Protein AF-A0A251X5I5-F1 (afdb_monomer)

Organism: NCBI:txid1570016

Structure (mmCIF, N/CA/C/O backbone):
data_AF-A0A251X5I5-F1
#
_entry.id   AF-A0A251X5I5-F1
#
loop_
_atom_site.group_PDB
_atom_site.id
_atom_site.type_symbol
_atom_site.label_atom_id
_atom_site.label_alt_id
_atom_site.label_comp_id
_atom_site.label_asym_id
_atom_site.label_entity_id
_atom_site.label_seq_id
_atom_site.pdbx_PDB_ins_code
_atom_site.Cartn_x
_atom_site.Cartn_y
_atom_site.Cartn_z
_atom_site.occupancy
_atom_site.B_iso_or_equiv
_atom_site.auth_seq_id
_atom_site.auth_comp_id
_atom_site.auth_asym_id
_atom_site.auth_atom_id
_atom_site.pdbx_PDB_model_num
ATOM 1 N N . MET A 1 1 ? 33.736 -6.285 5.082 1.00 43.06 1 MET A N 1
ATOM 2 C CA . MET A 1 1 ? 33.539 -6.208 6.544 1.00 43.06 1 MET A CA 1
ATOM 3 C C . MET A 1 1 ? 34.172 -4.908 7.014 1.00 43.06 1 MET A C 1
ATOM 5 O O . MET A 1 1 ? 35.370 -4.773 6.837 1.00 43.06 1 MET A O 1
ATOM 9 N N . ILE A 1 2 ? 33.347 -3.952 7.449 1.00 29.69 2 ILE A N 1
ATOM 10 C CA . ILE A 1 2 ? 33.567 -2.861 8.424 1.00 29.69 2 ILE A CA 1
ATOM 11 C C . ILE A 1 2 ? 32.387 -1.904 8.201 1.00 29.69 2 ILE A C 1
ATOM 13 O O . ILE A 1 2 ? 32.349 -1.143 7.238 1.00 29.69 2 ILE A O 1
ATOM 17 N N . PHE A 1 3 ? 31.383 -2.012 9.072 1.00 33.38 3 PHE A N 1
ATOM 18 C CA . PHE A 1 3 ? 30.392 -0.962 9.260 1.00 33.38 3 PHE A CA 1
ATOM 19 C C . PHE A 1 3 ? 31.125 0.226 9.888 1.00 33.38 3 PHE A C 1
ATOM 21 O O . PHE A 1 3 ? 31.622 0.133 11.010 1.00 33.38 3 PHE A O 1
ATOM 28 N N . SER A 1 4 ? 31.239 1.319 9.138 1.00 32.81 4 SER A N 1
ATOM 29 C CA . SER A 1 4 ? 31.704 2.600 9.659 1.00 32.81 4 SER A CA 1
ATOM 30 C C . SER A 1 4 ? 30.639 3.139 10.612 1.00 32.81 4 SER A C 1
ATOM 32 O O . SER A 1 4 ? 29.545 3.527 10.205 1.00 32.81 4 SER A O 1
ATOM 34 N N . CYS A 1 5 ? 30.949 3.065 11.900 1.00 39.41 5 CYS A N 1
ATOM 35 C CA . CYS A 1 5 ? 30.132 3.561 12.991 1.00 39.41 5 CYS A CA 1
ATOM 36 C C . CYS A 1 5 ? 30.175 5.097 12.964 1.00 39.41 5 CYS A C 1
ATOM 38 O O . CYS A 1 5 ? 31.244 5.688 13.122 1.00 39.41 5 CYS A O 1
ATOM 40 N N . PHE A 1 6 ? 29.029 5.746 12.744 1.00 39.50 6 PHE A N 1
ATOM 41 C CA . PHE A 1 6 ? 28.887 7.199 12.857 1.00 39.50 6 PHE A CA 1
ATOM 42 C C . PHE A 1 6 ? 29.199 7.625 14.302 1.00 39.50 6 PHE A C 1
ATOM 44 O O . PHE A 1 6 ? 28.370 7.486 15.199 1.00 39.50 6 PHE A O 1
ATOM 51 N N . GLN A 1 7 ? 30.401 8.148 14.544 1.00 35.81 7 GLN A N 1
ATOM 52 C CA . GLN A 1 7 ? 30.707 8.874 15.773 1.00 35.81 7 GLN A CA 1
ATOM 53 C C . GLN A 1 7 ? 30.301 10.335 15.591 1.00 35.81 7 GLN A C 1
ATOM 55 O O . GLN A 1 7 ? 31.023 11.134 14.999 1.00 35.81 7 GLN A O 1
ATOM 60 N N . VAL A 1 8 ? 29.129 10.690 16.114 1.00 37.72 8 VAL A N 1
ATOM 61 C CA . VAL A 1 8 ? 28.776 12.091 16.344 1.00 37.72 8 VAL A CA 1
ATOM 62 C C . VAL A 1 8 ? 29.509 12.542 17.606 1.00 37.72 8 VAL A C 1
ATOM 64 O O . VAL A 1 8 ? 29.177 12.131 18.718 1.00 37.72 8 VAL A O 1
ATOM 67 N N . THR A 1 9 ? 30.540 13.369 17.441 1.00 38.81 9 THR A N 1
ATOM 68 C CA . THR A 1 9 ? 31.296 13.946 18.560 1.00 38.81 9 THR A CA 1
ATOM 69 C C . THR A 1 9 ? 30.502 15.093 19.186 1.00 38.81 9 THR A C 1
ATOM 71 O O . THR A 1 9 ? 30.691 16.257 18.837 1.00 38.81 9 THR A O 1
ATOM 74 N N . LEU A 1 10 ? 29.612 14.778 20.129 1.00 42.41 10 LEU A N 1
ATOM 75 C CA . LEU A 1 10 ? 29.036 15.769 21.041 1.00 42.41 10 LEU A CA 1
ATOM 76 C C . LEU A 1 10 ? 30.006 15.991 22.209 1.00 42.41 10 LEU A C 1
ATOM 78 O O . LEU A 1 10 ? 30.357 15.064 22.940 1.00 42.41 10 LEU A O 1
ATOM 82 N N . ARG A 1 11 ? 30.487 17.230 22.357 1.00 46.25 11 ARG A N 1
ATOM 83 C CA . ARG A 1 11 ? 31.292 17.658 23.507 1.00 46.25 11 ARG A CA 1
ATOM 84 C C . ARG A 1 11 ? 30.412 17.693 24.772 1.00 46.25 11 ARG A C 1
ATOM 86 O O . ARG A 1 11 ? 29.306 18.210 24.725 1.00 46.25 11 ARG A O 1
ATOM 93 N N . SER A 1 12 ? 30.986 17.179 25.864 1.00 46.47 12 SER A N 1
ATOM 94 C CA . SER A 1 12 ? 30.544 17.133 27.276 1.00 46.47 12 SER A CA 1
ATOM 95 C C . SER A 1 12 ? 29.342 16.248 27.672 1.00 46.47 12 SER A C 1
ATOM 97 O O . SER A 1 12 ? 28.198 16.531 27.347 1.00 46.47 12 SER A O 1
ATOM 99 N N . GLU A 1 13 ? 29.662 15.224 28.478 1.00 50.47 13 GLU A N 1
ATOM 100 C CA . GLU A 1 13 ? 28.883 14.652 29.597 1.00 50.47 13 GLU A CA 1
ATOM 101 C C . GLU A 1 13 ? 27.452 14.136 29.362 1.00 50.47 13 GLU A C 1
ATOM 103 O O . GLU A 1 13 ? 26.470 14.681 29.852 1.00 50.47 13 GLU A O 1
ATOM 108 N N . LYS A 1 14 ? 27.367 12.977 28.702 1.00 49.38 14 LYS A N 1
ATOM 109 C CA . LYS A 1 14 ? 26.652 11.748 29.117 1.00 49.38 14 LYS A CA 1
ATOM 110 C C . LYS A 1 14 ? 26.636 10.844 27.889 1.00 49.38 14 LYS A C 1
ATOM 112 O O . LYS A 1 14 ? 26.055 11.200 26.870 1.00 49.38 14 LYS A O 1
ATOM 117 N N . LYS A 1 15 ? 27.281 9.674 27.957 1.00 52.25 15 LYS A N 1
ATOM 118 C CA . LYS A 1 15 ? 27.052 8.622 26.957 1.00 52.25 15 LYS A CA 1
ATOM 119 C C . LYS A 1 15 ? 25.629 8.118 27.173 1.00 52.25 15 LYS A C 1
ATOM 121 O O . LYS A 1 15 ? 25.412 7.198 27.952 1.00 52.25 15 LYS A O 1
ATOM 126 N N . VAL A 1 16 ? 24.660 8.789 26.561 1.00 57.56 16 VAL A N 1
ATOM 127 C CA . VAL A 1 16 ? 23.313 8.253 26.442 1.00 57.56 16 VAL A CA 1
ATOM 128 C C . VAL A 1 16 ? 23.438 7.084 25.485 1.00 57.56 16 VAL A C 1
ATOM 130 O O . VAL A 1 16 ? 23.810 7.258 24.325 1.00 57.56 16 VAL A O 1
ATOM 133 N N . ASP A 1 17 ? 23.230 5.882 26.006 1.00 77.56 17 ASP A N 1
ATOM 134 C CA . ASP A 1 17 ? 23.137 4.700 25.172 1.00 77.56 17 ASP A CA 1
ATOM 135 C C . ASP A 1 17 ? 21.917 4.889 24.265 1.00 77.56 17 ASP A C 1
ATOM 137 O O . ASP A 1 17 ? 20.773 4.854 24.722 1.00 77.56 17 ASP A O 1
ATOM 141 N N . LEU A 1 18 ? 22.177 5.170 22.987 1.00 71.44 18 LEU A N 1
ATOM 142 C CA . LEU A 1 18 ? 21.151 5.432 21.984 1.00 71.44 18 LEU A CA 1
ATOM 143 C C . LEU A 1 18 ? 20.139 4.283 21.924 1.00 71.44 18 LEU A C 1
ATOM 145 O O . LEU A 1 18 ? 18.959 4.526 21.698 1.00 71.44 18 LEU A O 1
ATOM 149 N N . PHE A 1 19 ? 20.572 3.049 22.198 1.00 70.25 19 PHE A N 1
ATOM 150 C CA . PHE A 1 19 ? 19.690 1.892 22.252 1.00 70.25 19 PHE A CA 1
ATOM 151 C C . PHE A 1 19 ? 18.733 1.954 23.449 1.00 70.25 19 PHE A C 1
ATOM 153 O O . PHE A 1 19 ? 17.538 1.710 23.287 1.00 70.25 19 PHE A O 1
ATOM 160 N N . LEU A 1 20 ? 19.226 2.325 24.638 1.00 69.81 20 LEU A N 1
ATOM 161 C CA . LEU A 1 20 ? 18.379 2.499 25.825 1.00 69.81 20 LEU A CA 1
ATOM 162 C C . LEU A 1 20 ? 17.413 3.673 25.657 1.00 69.81 20 LEU A C 1
ATOM 164 O O . LEU A 1 20 ? 16.236 3.526 25.972 1.00 69.81 20 LEU A O 1
ATOM 168 N N . LEU A 1 21 ? 17.870 4.786 25.078 1.00 71.00 21 LEU A N 1
ATOM 169 C CA . LEU A 1 21 ? 17.019 5.941 24.795 1.00 71.00 21 LEU A CA 1
ATOM 170 C C . LEU A 1 21 ? 15.933 5.610 23.761 1.00 71.00 21 LEU A C 1
ATOM 172 O O . LEU A 1 21 ? 14.766 5.924 23.976 1.00 71.00 21 LEU A O 1
ATOM 176 N N . MET A 1 22 ? 16.287 4.945 22.656 1.00 70.25 22 MET A N 1
ATOM 177 C CA . MET A 1 22 ? 15.305 4.512 21.654 1.00 70.25 22 MET A CA 1
ATOM 178 C C . MET A 1 22 ? 14.294 3.538 22.260 1.00 70.25 22 MET A C 1
ATOM 180 O O . MET A 1 22 ? 13.099 3.671 22.000 1.00 70.25 22 MET A O 1
ATOM 184 N N . ARG A 1 23 ? 14.750 2.614 23.118 1.00 65.44 23 ARG A N 1
ATOM 185 C CA . ARG A 1 23 ? 13.879 1.691 23.851 1.00 65.44 23 ARG A CA 1
ATOM 186 C C . ARG A 1 23 ? 12.919 2.439 24.780 1.00 65.44 23 ARG A C 1
ATOM 188 O O . ARG A 1 23 ? 11.718 2.189 24.710 1.00 65.44 23 ARG A O 1
ATOM 195 N N . GLU A 1 24 ? 13.407 3.371 25.595 1.00 64.31 24 GLU A N 1
ATOM 196 C CA . GLU A 1 24 ? 12.580 4.190 26.497 1.00 64.31 24 GLU A CA 1
ATOM 197 C C . GLU A 1 24 ? 11.549 5.037 25.736 1.00 64.31 24 GLU A C 1
ATOM 199 O O . GLU A 1 24 ? 10.377 5.067 26.118 1.00 64.31 24 GLU A O 1
ATOM 204 N N . ILE A 1 25 ? 11.936 5.648 24.612 1.00 67.75 25 ILE A N 1
ATOM 205 C CA . ILE A 1 25 ? 11.014 6.394 23.739 1.00 67.75 25 ILE A CA 1
ATOM 206 C C . ILE A 1 25 ? 9.920 5.466 23.189 1.00 67.75 25 ILE A C 1
ATOM 208 O O . ILE A 1 25 ? 8.736 5.789 23.275 1.00 67.75 25 ILE A O 1
ATOM 212 N N . THR A 1 26 ? 10.275 4.277 22.687 1.00 62.75 26 THR A N 1
ATOM 213 C CA . THR A 1 26 ? 9.270 3.321 22.181 1.00 62.75 26 THR A CA 1
ATOM 214 C C . THR A 1 26 ? 8.345 2.755 23.259 1.00 62.75 26 THR A C 1
ATOM 216 O O . THR A 1 26 ? 7.225 2.362 22.937 1.00 62.75 26 THR A O 1
ATOM 219 N N . MET A 1 27 ? 8.782 2.705 24.522 1.00 64.06 27 MET A N 1
ATOM 220 C CA . MET A 1 27 ? 7.965 2.216 25.639 1.00 64.06 27 MET A CA 1
ATOM 221 C C . MET A 1 27 ? 7.039 3.286 26.227 1.00 64.06 27 MET A C 1
ATOM 223 O O . MET A 1 27 ? 6.010 2.941 26.800 1.00 64.06 27 MET A O 1
ATOM 227 N N . THR A 1 28 ? 7.386 4.566 26.095 1.00 67.50 28 THR A N 1
ATOM 228 C CA . THR A 1 28 ? 6.616 5.680 26.673 1.00 67.50 28 THR A CA 1
ATOM 229 C C . THR A 1 28 ? 5.518 6.199 25.751 1.00 67.50 28 THR A C 1
ATOM 231 O O . THR A 1 28 ? 4.554 6.783 26.240 1.00 67.50 28 THR A O 1
ATOM 234 N N . ASN A 1 29 ? 5.616 5.955 24.440 1.00 72.38 29 ASN A N 1
ATOM 235 C CA . ASN A 1 29 ? 4.568 6.308 23.485 1.00 72.38 29 ASN A CA 1
ATOM 236 C C . ASN A 1 29 ? 4.462 5.245 22.372 1.00 72.38 29 ASN A C 1
ATOM 238 O O . ASN A 1 29 ? 5.022 5.420 21.283 1.00 72.38 29 ASN A O 1
ATOM 242 N N . PRO A 1 30 ? 3.830 4.088 22.650 1.00 83.31 30 PRO A N 1
ATOM 243 C CA . PRO A 1 30 ? 3.743 3.012 21.676 1.00 83.31 30 PRO A CA 1
ATOM 244 C C . PRO A 1 30 ? 2.932 3.469 20.461 1.00 83.31 30 PRO A C 1
ATOM 246 O O . PRO A 1 30 ? 1.804 3.932 20.585 1.00 83.31 30 PRO A O 1
ATOM 249 N N . LEU A 1 31 ? 3.497 3.310 19.264 1.00 89.81 31 LEU A N 1
ATOM 250 C CA . LEU A 1 31 ? 2.766 3.586 18.029 1.00 89.81 31 LEU A CA 1
ATOM 251 C C . LEU A 1 31 ? 1.732 2.480 17.758 1.00 89.81 31 LEU A C 1
ATOM 253 O O . LEU A 1 31 ? 2.092 1.295 17.862 1.00 89.81 31 LEU A O 1
ATOM 257 N N . PRO A 1 32 ? 0.504 2.833 17.337 1.00 94.38 32 PRO A N 1
ATOM 258 C CA . PRO A 1 32 ? -0.452 1.868 16.812 1.00 94.38 32 PRO A CA 1
ATOM 259 C C . PRO A 1 32 ? 0.155 1.021 15.691 1.00 94.38 32 PRO A C 1
ATOM 261 O O . PRO A 1 32 ? 1.024 1.465 14.929 1.00 94.38 32 PRO A O 1
ATOM 264 N N . MET A 1 33 ? -0.301 -0.222 15.576 1.00 95.38 33 MET A N 1
ATOM 265 C CA . MET A 1 33 ? 0.274 -1.213 14.670 1.00 95.38 33 MET A CA 1
ATOM 266 C C . MET A 1 33 ? 0.205 -0.779 13.204 1.00 95.38 33 MET A C 1
ATOM 268 O O . MET A 1 33 ? 1.183 -0.973 12.482 1.00 95.38 33 MET A O 1
ATOM 272 N N . TYR A 1 34 ? -0.884 -0.134 12.769 1.00 96.19 34 TYR A N 1
ATOM 273 C CA . TYR A 1 34 ? -0.992 0.362 11.392 1.00 96.19 34 TYR A CA 1
ATOM 274 C C . TYR A 1 34 ? 0.107 1.387 11.067 1.00 96.19 34 TYR A C 1
ATOM 276 O O . TYR A 1 34 ? 0.662 1.344 9.976 1.00 96.19 34 TYR A O 1
ATOM 284 N N . ARG A 1 35 ? 0.518 2.242 12.020 1.00 95.12 35 ARG A N 1
ATOM 285 C CA . ARG A 1 35 ? 1.619 3.199 11.807 1.00 95.12 35 ARG A CA 1
ATOM 286 C C . ARG A 1 35 ? 2.963 2.512 11.670 1.00 95.12 35 ARG A C 1
ATOM 288 O O . ARG A 1 35 ? 3.761 2.891 10.819 1.00 95.12 35 ARG A O 1
ATOM 295 N N . LYS A 1 36 ? 3.214 1.492 12.494 1.00 95.00 36 LYS A N 1
ATOM 296 C CA . LYS A 1 36 ? 4.431 0.673 12.383 1.00 95.00 36 LYS A CA 1
ATOM 297 C C . LYS A 1 36 ? 4.502 0.015 11.003 1.00 95.00 36 LYS A C 1
ATOM 299 O O . LYS A 1 36 ? 5.542 0.074 10.355 1.00 95.00 36 LYS A O 1
ATOM 304 N N . ILE A 1 37 ? 3.385 -0.555 10.546 1.00 96.81 37 ILE A N 1
ATOM 305 C CA . ILE A 1 37 ? 3.261 -1.175 9.221 1.00 96.81 37 ILE A CA 1
ATOM 306 C C . ILE A 1 37 ? 3.464 -0.138 8.112 1.00 96.81 37 ILE A C 1
ATOM 308 O O . ILE A 1 37 ? 4.227 -0.394 7.186 1.00 96.81 37 ILE A O 1
ATOM 312 N N . PHE A 1 38 ? 2.845 1.039 8.221 1.00 97.19 38 PHE A N 1
ATOM 313 C CA . PHE A 1 38 ? 2.995 2.115 7.244 1.00 97.19 38 PHE A CA 1
ATOM 314 C C . PHE A 1 38 ? 4.448 2.589 7.130 1.00 97.19 38 PHE A C 1
ATOM 316 O O . PHE A 1 38 ? 4.985 2.659 6.028 1.00 97.19 38 PHE A O 1
ATOM 323 N N . ASN A 1 39 ? 5.123 2.829 8.257 1.00 95.50 39 ASN A N 1
ATOM 324 C CA . ASN A 1 39 ? 6.536 3.212 8.264 1.00 95.50 39 ASN A CA 1
ATOM 325 C C . ASN A 1 39 ? 7.412 2.133 7.614 1.00 95.50 39 ASN A C 1
ATOM 327 O O . ASN A 1 39 ? 8.273 2.445 6.794 1.00 95.50 39 ASN A O 1
ATOM 331 N N . GLN A 1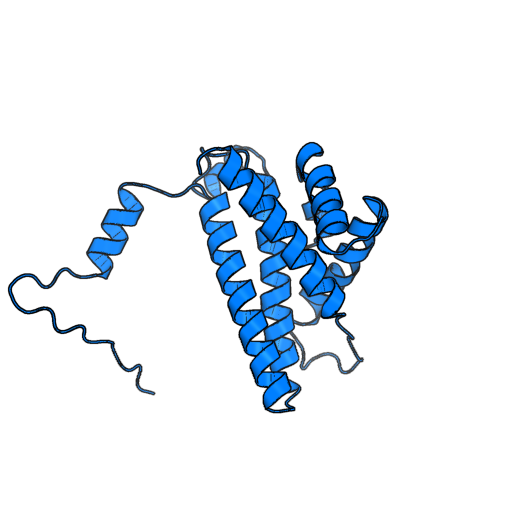 40 ? 7.153 0.858 7.922 1.00 97.06 40 GLN A N 1
ATOM 332 C CA . GLN A 1 40 ? 7.856 -0.256 7.290 1.00 97.06 40 GLN A CA 1
ATOM 333 C C . GLN A 1 40 ? 7.611 -0.300 5.775 1.00 97.06 40 GLN A C 1
ATOM 335 O O . GLN A 1 40 ? 8.550 -0.522 5.011 1.00 97.06 40 GLN A O 1
ATOM 340 N N . ALA A 1 41 ? 6.375 -0.059 5.332 1.00 97.56 41 ALA A N 1
ATOM 341 C CA . ALA A 1 41 ? 6.036 0.013 3.915 1.00 97.56 41 ALA A CA 1
ATOM 342 C C . ALA A 1 41 ? 6.801 1.140 3.205 1.00 97.56 41 ALA A C 1
ATOM 344 O O . ALA A 1 41 ? 7.305 0.921 2.104 1.00 97.56 41 ALA A O 1
ATOM 345 N N . LYS A 1 42 ? 6.959 2.312 3.842 1.00 96.50 42 LYS A N 1
ATOM 346 C CA . LYS A 1 42 ? 7.756 3.421 3.290 1.00 96.50 42 LYS A CA 1
ATOM 347 C C . LYS A 1 42 ? 9.218 3.024 3.090 1.00 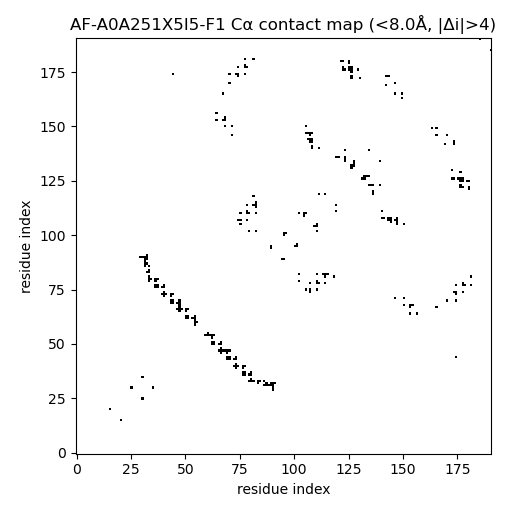96.50 42 LYS A C 1
ATOM 349 O O . LYS A 1 42 ? 9.742 3.248 2.005 1.00 96.50 42 LYS A O 1
ATOM 354 N N . TYR A 1 43 ? 9.836 2.333 4.050 1.00 97.19 43 TYR A N 1
ATOM 355 C CA . TYR A 1 43 ? 11.209 1.834 3.880 1.00 97.19 43 TYR A CA 1
ATOM 356 C C . TYR A 1 43 ? 11.345 0.838 2.723 1.00 97.19 43 TYR A C 1
ATOM 358 O O . TYR A 1 43 ? 12.328 0.877 1.987 1.00 97.19 43 TYR A O 1
ATOM 366 N N . TYR A 1 44 ? 10.357 -0.040 2.526 1.00 96.88 44 TYR A N 1
ATOM 367 C CA . TYR A 1 44 ? 10.344 -0.933 1.366 1.00 96.88 44 TYR A CA 1
ATOM 368 C C . TYR A 1 44 ? 10.161 -0.179 0.043 1.00 96.88 44 TYR A C 1
ATOM 370 O O . TYR A 1 44 ? 10.808 -0.537 -0.939 1.00 96.88 44 TYR A O 1
ATOM 378 N N . SER A 1 45 ? 9.338 0.872 0.020 1.00 95.62 45 SER A N 1
ATOM 379 C CA . SER A 1 45 ? 9.173 1.742 -1.153 1.00 95.62 45 SER A CA 1
ATOM 380 C C . SER A 1 45 ? 10.488 2.433 -1.529 1.00 95.62 45 SER A C 1
ATOM 382 O O . SER A 1 45 ? 10.939 2.338 -2.669 1.00 95.62 45 SER A O 1
ATOM 384 N N . GLU A 1 46 ? 11.162 3.039 -0.548 1.00 96.06 46 GLU A N 1
ATOM 385 C CA . GLU A 1 46 ? 12.461 3.702 -0.730 1.00 96.06 46 GLU A CA 1
ATOM 386 C C . GLU A 1 46 ? 13.541 2.719 -1.208 1.00 96.06 46 GLU A C 1
ATOM 388 O O . GLU A 1 46 ? 14.317 3.022 -2.117 1.00 96.06 46 GLU A O 1
ATOM 393 N N . ALA A 1 47 ? 13.573 1.511 -0.635 1.00 96.38 47 ALA A N 1
ATOM 394 C CA . ALA A 1 47 ? 14.493 0.461 -1.061 1.00 96.38 47 ALA A CA 1
ATOM 395 C C . ALA A 1 47 ? 14.223 0.011 -2.505 1.00 96.38 47 ALA A C 1
ATOM 397 O O . ALA A 1 47 ? 15.170 -0.150 -3.278 1.00 96.38 47 ALA A O 1
ATOM 398 N N . ALA A 1 48 ? 12.953 -0.157 -2.889 1.00 93.25 48 ALA A N 1
ATOM 399 C CA . ALA A 1 48 ? 12.580 -0.483 -4.261 1.00 93.25 48 ALA A CA 1
ATOM 400 C C . ALA A 1 48 ? 13.050 0.622 -5.221 1.00 93.25 48 ALA A C 1
ATOM 402 O O . ALA A 1 48 ? 13.756 0.344 -6.189 1.00 93.25 48 ALA A O 1
ATOM 403 N N . GLU A 1 49 ? 12.746 1.885 -4.921 1.00 94.19 49 GLU A N 1
ATOM 404 C CA . GLU A 1 49 ? 13.163 3.022 -5.745 1.00 94.19 49 GLU A CA 1
ATOM 405 C C . GLU A 1 49 ? 14.689 3.072 -5.932 1.00 94.19 49 GLU A C 1
ATOM 407 O O . GLU A 1 49 ? 15.173 3.269 -7.051 1.00 94.19 49 GLU A O 1
ATOM 412 N N . LEU A 1 50 ? 15.456 2.841 -4.862 1.00 96.12 50 LEU A N 1
ATOM 413 C CA . LEU A 1 50 ? 16.916 2.786 -4.925 1.00 96.12 50 LEU A CA 1
ATOM 414 C C . LEU A 1 50 ? 17.409 1.651 -5.832 1.00 96.12 50 LEU A C 1
ATOM 416 O O . LEU A 1 50 ? 18.275 1.878 -6.676 1.00 96.12 50 LEU A O 1
ATOM 420 N N . LEU A 1 51 ? 16.865 0.441 -5.680 1.00 93.62 51 LEU A N 1
ATOM 421 C CA . LEU A 1 51 ? 17.247 -0.721 -6.490 1.00 93.62 51 LEU A CA 1
ATOM 422 C C . LEU A 1 51 ? 16.937 -0.499 -7.972 1.00 93.62 51 LEU A C 1
ATOM 424 O O . LEU A 1 51 ? 17.773 -0.804 -8.823 1.00 93.62 51 LEU A O 1
ATOM 428 N N . TYR A 1 52 ? 15.780 0.090 -8.278 1.00 90.75 52 TYR A N 1
ATOM 429 C CA . TYR A 1 52 ? 15.395 0.422 -9.647 1.00 90.75 52 TYR A CA 1
ATOM 430 C C . TYR A 1 52 ? 16.330 1.463 -10.273 1.00 90.75 52 TYR A C 1
ATOM 432 O O . TYR A 1 52 ? 16.822 1.263 -11.387 1.00 90.75 52 TYR A O 1
ATOM 440 N N . LYS A 1 53 ? 16.624 2.554 -9.550 1.00 93.12 53 LYS A N 1
ATOM 441 C CA . LYS A 1 53 ? 17.543 3.606 -10.015 1.00 93.12 53 LYS A CA 1
ATOM 442 C C . LYS A 1 53 ? 18.947 3.060 -10.251 1.00 93.12 53 LYS A C 1
ATOM 444 O O . LYS A 1 53 ? 19.524 3.320 -11.302 1.00 93.12 53 LYS A O 1
ATOM 449 N N . THR A 1 54 ? 19.482 2.284 -9.309 1.00 93.50 54 THR A N 1
ATOM 450 C CA . THR A 1 54 ? 20.815 1.677 -9.435 1.00 93.50 54 THR A CA 1
ATOM 451 C C . THR A 1 54 ? 20.869 0.707 -10.612 1.00 93.50 54 THR A C 1
ATOM 453 O O . THR A 1 54 ? 21.737 0.850 -11.468 1.00 93.50 54 THR A O 1
ATOM 456 N N . GLY A 1 55 ? 19.904 -0.214 -10.726 1.00 89.25 55 GLY A N 1
ATOM 457 C CA . GLY A 1 55 ? 19.843 -1.159 -11.843 1.00 89.25 55 GLY A CA 1
ATOM 458 C C . GLY A 1 55 ? 19.725 -0.477 -13.206 1.00 89.25 55 GLY A C 1
ATOM 459 O O . GLY A 1 55 ? 20.402 -0.883 -14.148 1.00 89.25 55 GLY A O 1
ATOM 460 N N . SER A 1 56 ? 18.934 0.596 -13.297 1.00 87.81 56 SER A N 1
ATOM 461 C CA . SER A 1 56 ? 18.789 1.392 -14.524 1.00 87.81 56 SER A CA 1
ATOM 462 C C . SER A 1 56 ? 20.078 2.131 -14.889 1.00 87.81 56 SER A C 1
ATOM 464 O O . SER A 1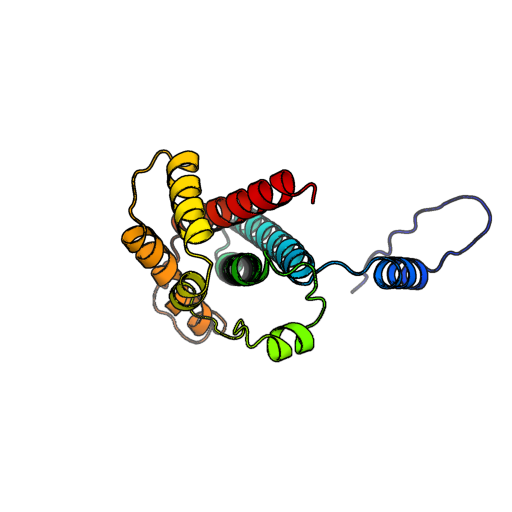 56 ? 20.501 2.090 -16.042 1.00 87.81 56 SER A O 1
ATOM 466 N N . ASN A 1 57 ? 20.733 2.766 -13.912 1.00 93.12 57 ASN A N 1
ATOM 467 C CA . ASN A 1 57 ? 21.985 3.499 -14.124 1.00 93.12 57 ASN A CA 1
ATOM 468 C C . ASN A 1 57 ? 23.146 2.574 -14.514 1.00 93.12 57 ASN A C 1
ATOM 470 O O . ASN A 1 57 ? 23.999 2.957 -15.311 1.00 93.12 57 ASN A O 1
ATOM 474 N N . GLU A 1 58 ? 23.182 1.364 -13.954 1.00 94.00 58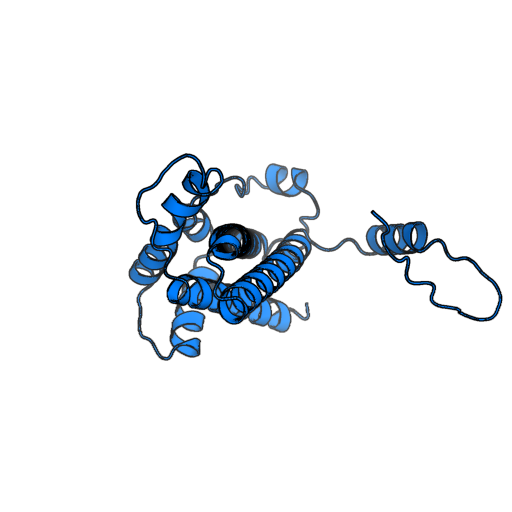 GLU A N 1
ATOM 475 C CA . GLU A 1 58 ? 24.215 0.363 -14.236 1.00 94.00 58 GLU A CA 1
ATOM 476 C C . GLU A 1 58 ? 23.892 -0.511 -15.458 1.00 94.00 58 GLU A C 1
ATOM 478 O O . GLU A 1 58 ? 24.743 -1.287 -15.889 1.00 94.00 58 GLU A O 1
ATOM 483 N N . GLY A 1 59 ? 22.675 -0.428 -16.011 1.00 87.38 59 GLY A N 1
ATOM 484 C CA . GLY A 1 59 ? 22.206 -1.348 -17.053 1.00 87.38 59 GLY A CA 1
ATOM 485 C C . GLY A 1 59 ? 22.199 -2.812 -16.593 1.00 87.38 59 GLY A C 1
ATOM 486 O O . GLY A 1 59 ? 22.423 -3.718 -17.394 1.00 87.38 59 GLY A O 1
ATOM 487 N N . ASN A 1 60 ? 21.992 -3.053 -15.295 1.00 84.75 60 ASN A N 1
ATOM 488 C CA . ASN A 1 60 ? 22.144 -4.360 -14.668 1.00 84.75 60 ASN A CA 1
ATOM 489 C C . ASN A 1 60 ? 20.785 -4.919 -14.226 1.00 84.75 60 ASN A C 1
ATOM 491 O O . ASN A 1 60 ? 20.203 -4.503 -13.223 1.00 84.75 60 ASN A O 1
ATOM 495 N N . ALA A 1 61 ? 20.305 -5.932 -14.946 1.00 82.25 61 ALA A N 1
ATOM 496 C CA . ALA A 1 61 ? 19.041 -6.601 -14.643 1.00 82.25 61 ALA A CA 1
ATOM 497 C C . ALA A 1 61 ? 19.045 -7.355 -13.296 1.00 82.25 61 ALA A C 1
ATOM 499 O O . ALA A 1 61 ? 17.981 -7.687 -12.778 1.00 82.25 61 ALA A O 1
ATOM 500 N N . SER A 1 62 ? 20.210 -7.578 -12.674 1.00 84.62 62 SER A N 1
ATOM 501 C CA . SER A 1 62 ? 20.328 -8.294 -11.392 1.00 84.62 62 SER A CA 1
ATOM 502 C C . SER A 1 62 ? 19.662 -7.570 -10.212 1.00 84.62 62 SER A C 1
ATOM 504 O O . SER A 1 62 ? 19.469 -8.181 -9.164 1.00 84.62 62 SER A O 1
ATOM 506 N N . TYR A 1 63 ? 19.298 -6.289 -10.361 1.00 86.25 63 TYR A N 1
ATOM 507 C CA . TYR A 1 63 ? 18.582 -5.513 -9.337 1.00 86.25 63 TYR A CA 1
ATOM 508 C C . TYR A 1 63 ? 17.055 -5.642 -9.419 1.00 86.25 63 TYR A C 1
ATOM 510 O O . TYR A 1 63 ? 16.375 -5.424 -8.415 1.00 86.25 63 TYR A O 1
ATOM 518 N N . ILE A 1 64 ? 16.514 -6.039 -10.578 1.00 82.25 64 ILE A N 1
ATOM 519 C CA . ILE A 1 64 ? 15.073 -6.259 -10.800 1.00 82.25 64 ILE A CA 1
ATOM 520 C C . ILE A 1 64 ? 14.440 -7.172 -9.732 1.00 82.25 64 ILE A C 1
ATOM 522 O O . ILE A 1 64 ? 13.375 -6.830 -9.221 1.00 82.25 64 ILE A O 1
ATOM 526 N N . PRO A 1 65 ? 15.063 -8.287 -9.311 1.00 83.50 65 PRO A N 1
ATOM 527 C CA . PRO A 1 65 ? 14.448 -9.200 -8.347 1.00 83.50 65 PRO A CA 1
ATOM 528 C C . PRO A 1 65 ? 14.318 -8.551 -6.969 1.00 83.50 65 PRO A C 1
ATOM 530 O O . PRO A 1 65 ? 13.301 -8.703 -6.296 1.00 83.50 65 PRO A O 1
ATOM 533 N N . GLY A 1 66 ? 15.337 -7.783 -6.567 1.00 85.94 66 GLY A N 1
ATOM 534 C CA . GLY A 1 66 ? 15.309 -7.003 -5.336 1.00 85.94 66 GLY A CA 1
ATOM 535 C C . GLY A 1 66 ? 14.255 -5.898 -5.389 1.00 85.94 66 GLY A C 1
ATOM 536 O O . GLY A 1 66 ? 13.513 -5.732 -4.424 1.00 85.94 66 GLY A O 1
ATOM 537 N N . TYR A 1 67 ? 14.151 -5.186 -6.519 1.00 88.31 67 TYR A N 1
ATOM 538 C CA . TYR A 1 67 ? 13.094 -4.196 -6.742 1.00 88.31 67 TYR A CA 1
ATOM 539 C C . TYR A 1 67 ? 11.713 -4.820 -6.527 1.00 88.31 67 TYR A C 1
ATOM 541 O O . TYR A 1 67 ? 10.958 -4.335 -5.690 1.00 88.31 67 TYR A O 1
ATOM 549 N N . ILE A 1 68 ? 11.432 -5.932 -7.214 1.00 83.75 68 ILE A N 1
ATOM 550 C CA . ILE A 1 68 ? 10.138 -6.624 -7.165 1.00 83.75 68 ILE A CA 1
ATOM 551 C C . ILE A 1 68 ? 9.828 -7.120 -5.759 1.00 83.75 68 ILE A C 1
ATOM 553 O O . ILE A 1 68 ? 8.691 -7.006 -5.306 1.00 83.75 68 ILE A O 1
ATOM 557 N N . LEU A 1 69 ? 10.823 -7.664 -5.054 1.00 86.38 69 LEU A N 1
ATOM 558 C CA . LEU A 1 69 ? 10.666 -8.088 -3.667 1.00 86.38 69 LEU A CA 1
ATOM 559 C C . LEU A 1 69 ? 10.222 -6.909 -2.794 1.00 86.38 69 LEU A C 1
ATOM 561 O O . LEU A 1 69 ? 9.209 -6.996 -2.099 1.00 86.38 69 LEU A O 1
ATOM 565 N N . CYS A 1 70 ? 10.965 -5.805 -2.844 1.00 91.62 70 CYS A N 1
ATOM 566 C CA . CYS A 1 70 ? 10.695 -4.626 -2.034 1.00 91.62 70 CYS A CA 1
ATOM 567 C C . CYS A 1 70 ? 9.349 -3.978 -2.387 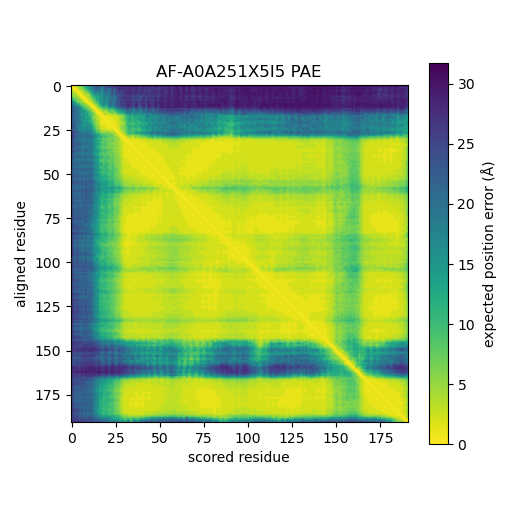1.00 91.62 70 CYS A C 1
ATOM 569 O O . CYS A 1 70 ? 8.562 -3.697 -1.484 1.00 91.62 70 CYS A O 1
ATOM 571 N N . SER A 1 71 ? 9.044 -3.791 -3.671 1.00 90.44 71 SER A N 1
ATOM 572 C CA . SER A 1 71 ? 7.778 -3.196 -4.115 1.00 90.44 71 SER A CA 1
ATOM 573 C C . SER A 1 71 ? 6.576 -4.068 -3.746 1.00 90.44 71 SER A C 1
ATOM 575 O O . SER A 1 71 ? 5.563 -3.561 -3.268 1.00 90.44 71 SER A O 1
ATOM 577 N N . SER A 1 72 ? 6.704 -5.390 -3.871 1.00 89.31 72 SER A N 1
ATOM 578 C CA . SER A 1 72 ? 5.637 -6.328 -3.518 1.00 89.31 72 SER A CA 1
ATOM 579 C C . SER A 1 72 ? 5.335 -6.304 -2.016 1.00 89.31 72 SER A C 1
ATOM 581 O O . SER A 1 72 ? 4.183 -6.151 -1.610 1.00 89.31 72 SER A O 1
ATOM 583 N N . PHE A 1 73 ? 6.372 -6.353 -1.172 1.00 91.50 73 PHE A N 1
ATOM 584 C CA . PHE A 1 73 ? 6.194 -6.197 0.275 1.00 91.50 73 PHE A CA 1
ATOM 585 C C . PHE A 1 73 ? 5.621 -4.829 0.650 1.00 91.50 73 PHE A C 1
ATOM 587 O O . PHE A 1 73 ? 4.803 -4.747 1.564 1.00 91.50 73 PHE A O 1
ATOM 594 N N . CYS A 1 74 ? 6.012 -3.763 -0.053 1.00 95.44 74 CYS A N 1
ATOM 595 C CA . CYS A 1 74 ? 5.432 -2.441 0.149 1.00 95.44 74 CYS A CA 1
ATOM 596 C C . CYS A 1 74 ? 3.911 -2.470 -0.062 1.00 95.44 74 CYS A C 1
ATOM 598 O O . CYS A 1 74 ? 3.171 -2.114 0.854 1.00 95.44 74 CYS A O 1
ATOM 600 N N . ILE A 1 75 ? 3.440 -2.969 -1.212 1.00 95.44 75 ILE A N 1
ATOM 601 C CA . ILE A 1 75 ? 2.006 -3.065 -1.531 1.00 95.44 75 ILE A CA 1
ATOM 602 C C . ILE A 1 75 ? 1.264 -3.903 -0.481 1.00 95.44 75 ILE A C 1
ATOM 604 O O . ILE A 1 75 ? 0.242 -3.454 0.043 1.00 95.44 75 ILE A O 1
ATOM 608 N N . GLU A 1 76 ? 1.796 -5.077 -0.117 1.00 95.12 76 GLU A N 1
ATOM 609 C CA . GLU A 1 76 ? 1.202 -5.938 0.917 1.00 95.12 76 GLU A CA 1
ATOM 610 C C . GLU A 1 76 ? 1.018 -5.178 2.242 1.00 95.12 76 GLU A C 1
ATOM 612 O O . GLU A 1 76 ? -0.060 -5.199 2.845 1.00 95.12 76 GLU A O 1
ATOM 617 N N . LEU A 1 77 ? 2.065 -4.486 2.698 1.00 97.31 77 LEU A N 1
ATOM 618 C CA . LEU A 1 77 ? 2.040 -3.752 3.959 1.00 97.31 77 LEU A CA 1
ATOM 619 C C . LEU A 1 77 ? 1.085 -2.556 3.907 1.00 97.31 77 LEU A C 1
ATOM 621 O O . LEU A 1 77 ? 0.373 -2.322 4.882 1.00 97.31 77 LEU A O 1
ATOM 625 N N . LEU A 1 78 ? 1.005 -1.828 2.790 1.00 98.38 78 LEU A N 1
ATOM 626 C CA . LEU A 1 78 ? 0.047 -0.727 2.638 1.00 98.38 78 LEU A CA 1
ATOM 627 C C . LEU A 1 78 ? -1.402 -1.230 2.715 1.00 98.38 78 LEU A C 1
ATOM 629 O O . LEU A 1 78 ? -2.215 -0.644 3.431 1.00 98.38 78 LEU A O 1
ATOM 633 N N . LEU A 1 79 ? -1.721 -2.355 2.067 1.00 98.12 79 LEU A N 1
ATOM 634 C CA . LEU A 1 79 ? -3.047 -2.976 2.170 1.00 98.12 79 LEU A CA 1
ATOM 635 C C . LEU A 1 79 ? -3.356 -3.391 3.617 1.00 98.12 79 LEU A C 1
ATOM 637 O O . LEU A 1 79 ? -4.415 -3.058 4.148 1.00 98.12 79 LEU A O 1
ATOM 641 N N . LYS A 1 80 ? -2.408 -4.042 4.305 1.00 97.88 80 LYS 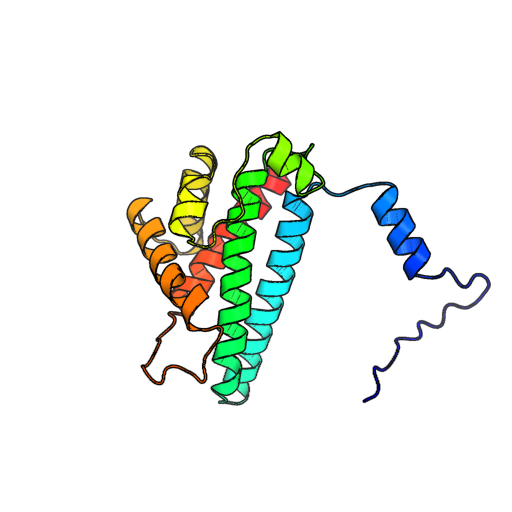A N 1
ATOM 642 C CA . LYS A 1 80 ? -2.562 -4.424 5.723 1.00 97.88 80 LYS A CA 1
ATOM 643 C C . LYS A 1 80 ? -2.700 -3.213 6.646 1.00 97.88 80 LYS A C 1
ATOM 645 O O . LYS A 1 80 ? -3.452 -3.275 7.617 1.00 97.88 80 LYS A O 1
ATOM 650 N N . CYS A 1 81 ? -2.023 -2.107 6.338 1.00 98.19 81 CYS A N 1
ATOM 651 C CA . CYS A 1 81 ? -2.197 -0.839 7.040 1.00 98.19 81 CYS A CA 1
ATOM 652 C C . CYS A 1 81 ? -3.644 -0.347 6.923 1.00 98.19 81 CYS A C 1
ATOM 654 O O . CYS A 1 81 ? -4.258 -0.047 7.941 1.00 98.19 81 CYS A O 1
ATOM 656 N N . LEU A 1 82 ? -4.211 -0.325 5.713 1.00 97.94 82 LEU A N 1
ATOM 657 C CA . LEU A 1 82 ? -5.588 0.120 5.463 1.00 97.94 82 LEU A CA 1
ATOM 658 C C . LEU A 1 82 ? -6.647 -0.756 6.146 1.00 97.94 82 LEU A C 1
ATOM 660 O O . LEU A 1 82 ? -7.651 -0.229 6.616 1.00 97.94 82 LEU A O 1
ATOM 664 N N . ILE A 1 83 ? -6.409 -2.066 6.280 1.00 97.75 83 ILE A N 1
ATOM 665 C CA . ILE A 1 83 ? -7.282 -2.959 7.068 1.00 97.75 83 ILE A CA 1
ATOM 666 C C . ILE A 1 83 ? -7.305 -2.540 8.551 1.00 97.75 83 ILE A C 1
ATOM 668 O O . ILE A 1 83 ? -8.333 -2.636 9.220 1.00 97.75 83 ILE A O 1
ATOM 672 N N . LEU A 1 84 ? -6.175 -2.065 9.083 1.00 97.19 84 LEU A N 1
ATOM 673 C CA . LEU A 1 84 ? -6.010 -1.751 10.504 1.00 97.19 84 LEU A CA 1
ATOM 674 C C . LEU A 1 84 ? -6.211 -0.272 10.856 1.00 97.19 84 LEU A C 1
ATOM 676 O O . LEU A 1 84 ? -6.331 0.031 12.039 1.00 97.19 84 LEU A O 1
ATOM 680 N N . ILE A 1 85 ? -6.267 0.637 9.881 1.00 95.50 85 ILE A N 1
ATOM 681 C CA . ILE A 1 85 ? -6.123 2.091 10.092 1.00 95.50 85 ILE A CA 1
ATOM 682 C C . ILE A 1 85 ? -7.188 2.724 11.005 1.00 95.50 85 ILE A C 1
ATOM 684 O O . ILE A 1 85 ? -6.948 3.778 11.574 1.00 95.50 85 ILE A O 1
ATOM 688 N N . ARG A 1 86 ? -8.346 2.075 11.194 1.00 91.69 86 ARG A N 1
ATOM 689 C CA . ARG A 1 86 ? -9.398 2.510 12.140 1.00 91.69 86 ARG A CA 1
ATOM 690 C C . ARG A 1 86 ? -9.227 1.993 13.572 1.00 91.69 86 ARG A C 1
ATOM 692 O O . ARG A 1 86 ? -10.096 2.218 14.407 1.00 91.69 86 ARG A O 1
ATOM 699 N N . ASN A 1 87 ? -8.162 1.251 13.855 1.00 93.75 87 ASN A N 1
ATOM 700 C CA . ASN A 1 87 ? -7.950 0.592 15.140 1.00 93.75 87 ASN A CA 1
ATOM 701 C C . ASN A 1 87 ? -6.723 1.177 15.852 1.00 93.75 87 ASN A C 1
ATOM 703 O O . ASN A 1 87 ? -5.659 0.555 15.894 1.00 93.75 87 ASN A O 1
ATOM 707 N N . ASP A 1 88 ? -6.882 2.372 16.423 1.00 92.44 88 ASP A N 1
ATOM 708 C CA . ASP A 1 88 ? -5.833 3.071 17.187 1.00 92.44 88 ASP A CA 1
ATOM 709 C C . ASP A 1 88 ? -5.430 2.365 18.492 1.00 92.44 88 ASP A C 1
ATOM 711 O O . ASP A 1 88 ? -4.397 2.673 19.078 1.00 92.44 88 ASP A O 1
ATOM 715 N N . ASP A 1 89 ? -6.221 1.393 18.932 1.00 93.69 89 ASP A N 1
ATOM 716 C CA . ASP A 1 89 ? -6.022 0.582 20.132 1.00 93.69 89 ASP A CA 1
ATOM 717 C C . ASP A 1 89 ? -5.294 -0.753 19.871 1.00 93.69 89 ASP A C 1
ATOM 719 O O . ASP A 1 89 ? -5.058 -1.514 20.807 1.00 93.69 89 ASP A O 1
ATOM 723 N N . ILE A 1 90 ? -4.924 -1.059 18.620 1.00 95.88 90 ILE A N 1
ATOM 724 C CA . ILE A 1 90 ? -4.129 -2.248 18.275 1.00 95.88 90 ILE A CA 1
ATOM 725 C C . ILE A 1 90 ? -2.647 -1.882 18.262 1.00 95.88 90 ILE A C 1
ATOM 727 O O . ILE A 1 90 ? -2.204 -1.096 17.421 1.00 95.88 90 ILE A O 1
ATOM 731 N N . PHE A 1 91 ? -1.844 -2.529 19.108 1.00 94.81 91 PHE A N 1
ATOM 732 C CA . PHE A 1 91 ? -0.399 -2.278 19.193 1.00 94.81 91 PHE A CA 1
ATOM 733 C C . PHE A 1 91 ? 0.454 -3.507 18.857 1.00 94.81 91 PHE A C 1
ATOM 735 O O . PHE A 1 91 ? 1.641 -3.351 18.531 1.00 94.81 91 PHE A O 1
ATOM 742 N N . THR A 1 92 ? -0.142 -4.701 18.914 1.00 93.88 92 THR A N 1
ATOM 743 C CA . THR A 1 92 ? 0.509 -6.006 18.748 1.00 93.88 92 THR A CA 1
ATOM 744 C C . THR A 1 92 ? -0.299 -6.956 17.854 1.00 93.88 92 THR A C 1
ATOM 746 O O . THR A 1 92 ? -1.482 -6.747 17.588 1.00 93.88 92 THR A O 1
ATOM 749 N N . LYS A 1 93 ? 0.337 -8.052 17.410 1.00 92.50 93 LYS A N 1
ATOM 750 C CA . LYS A 1 93 ? -0.338 -9.111 16.640 1.00 92.50 93 LYS A CA 1
ATOM 751 C C . LYS A 1 93 ? -1.397 -9.855 17.466 1.00 92.50 93 LYS A C 1
ATOM 753 O O . LYS A 1 93 ? -2.393 -10.310 16.905 1.00 92.50 93 LYS A O 1
ATOM 758 N N . ASP A 1 94 ? -1.210 -9.954 18.780 1.00 94.88 94 ASP A N 1
ATOM 759 C CA . ASP A 1 94 ? -2.194 -10.585 19.661 1.00 94.88 94 ASP A CA 1
ATOM 760 C C . ASP A 1 94 ? -3.471 -9.742 19.760 1.00 94.88 94 ASP A C 1
ATOM 762 O O . ASP A 1 94 ? -4.561 -10.310 19.730 1.00 94.88 94 ASP A O 1
ATOM 766 N N . ASP A 1 95 ? -3.363 -8.408 19.742 1.00 95.75 95 ASP A N 1
ATOM 767 C CA . ASP A 1 95 ? -4.526 -7.505 19.699 1.00 95.75 95 ASP A CA 1
ATOM 768 C C . ASP A 1 95 ? -5.325 -7.683 18.398 1.00 95.75 95 ASP A C 1
ATOM 770 O O . ASP A 1 95 ? -6.555 -7.769 18.416 1.00 95.75 95 ASP A O 1
ATOM 774 N N . VAL A 1 96 ? -4.625 -7.807 17.260 1.00 95.44 96 VAL A N 1
ATOM 775 C CA . VAL A 1 96 ? -5.241 -8.104 15.952 1.00 95.44 96 VAL A CA 1
ATOM 776 C C . VAL A 1 96 ? -6.045 -9.403 16.026 1.00 95.44 96 VAL A C 1
ATOM 778 O O . VAL A 1 96 ? -7.208 -9.447 15.615 1.00 95.44 96 VAL A O 1
ATOM 781 N N . LYS A 1 97 ? -5.441 -10.455 16.598 1.00 95.12 97 LYS A N 1
ATOM 782 C CA . LYS A 1 97 ? -6.080 -11.763 16.770 1.00 95.12 97 LYS A CA 1
ATOM 783 C C . LYS A 1 97 ? -7.269 -11.694 17.728 1.00 95.12 97 LYS A C 1
ATOM 785 O O . LYS A 1 97 ? -8.306 -12.283 17.432 1.00 95.12 97 LYS A O 1
ATOM 790 N N . ALA A 1 98 ? -7.145 -10.969 18.839 1.00 96.38 98 ALA A N 1
ATOM 791 C CA . ALA A 1 98 ? -8.211 -10.782 19.821 1.00 96.38 98 ALA A CA 1
ATOM 792 C C . ALA A 1 98 ? -9.435 -10.074 19.219 1.00 96.38 98 ALA A C 1
ATOM 794 O O . ALA A 1 98 ? -10.567 -10.401 19.568 1.00 96.38 98 ALA A O 1
ATOM 795 N N . LYS A 1 99 ? -9.217 -9.168 18.259 1.00 95.81 99 LYS A N 1
ATOM 796 C CA . LYS A 1 99 ? -10.279 -8.503 17.491 1.00 95.81 99 LYS A CA 1
ATOM 797 C C . LYS A 1 99 ? -10.822 -9.316 16.313 1.00 95.81 99 LYS A C 1
ATOM 799 O O . LYS A 1 99 ? -11.728 -8.855 15.625 1.00 95.81 99 LYS A O 1
ATOM 804 N N . GLY A 1 100 ? -10.280 -10.507 16.054 1.00 95.81 100 GLY A N 1
ATOM 805 C CA . GLY A 1 100 ? -10.704 -11.361 14.943 1.00 95.81 100 GLY A CA 1
ATOM 806 C C . GLY A 1 100 ? -10.366 -10.808 13.554 1.00 95.81 100 GLY A C 1
ATOM 807 O O . GLY A 1 100 ? -10.912 -11.287 12.560 1.00 95.81 100 GLY A O 1
ATOM 808 N N . ILE A 1 101 ? -9.471 -9.819 13.460 1.00 95.56 101 ILE A N 1
ATOM 809 C CA . ILE A 1 101 ? -9.058 -9.225 12.186 1.00 95.56 101 ILE A CA 1
ATOM 810 C C . ILE A 1 101 ? -8.024 -10.148 11.529 1.00 95.56 101 ILE A C 1
ATOM 812 O O . ILE A 1 101 ? -7.043 -10.549 12.150 1.00 95.56 101 ILE A O 1
ATOM 816 N N . LYS A 1 102 ? -8.222 -10.491 10.252 1.00 93.75 102 LYS A N 1
ATOM 817 C CA . LYS A 1 102 ? -7.324 -11.389 9.508 1.00 93.75 102 LYS A CA 1
ATOM 818 C C . LYS A 1 102 ? -6.432 -10.615 8.543 1.00 93.75 102 LYS A C 1
ATOM 820 O O . LYS A 1 102 ? -6.888 -10.237 7.466 1.00 93.75 102 LYS A O 1
ATOM 825 N N . ILE A 1 103 ? -5.154 -10.471 8.886 1.00 93.38 103 ILE A N 1
ATOM 826 C CA . ILE A 1 103 ? -4.138 -9.802 8.048 1.00 93.38 103 ILE A CA 1
ATOM 827 C C . ILE A 1 103 ? -3.027 -10.743 7.560 1.00 93.38 103 ILE A C 1
ATOM 829 O O . ILE A 1 103 ? -2.043 -10.275 7.001 1.00 93.38 103 ILE A O 1
ATOM 833 N N . ASP A 1 104 ? -3.126 -12.048 7.811 1.00 89.88 104 ASP A N 1
ATOM 834 C CA . ASP A 1 104 ? -2.055 -13.001 7.481 1.00 89.88 104 ASP A CA 1
ATOM 835 C C . ASP A 1 104 ? -2.064 -13.448 6.006 1.00 89.88 104 ASP A C 1
ATOM 837 O O . ASP A 1 104 ? -1.130 -14.113 5.573 1.00 89.88 104 ASP A O 1
ATOM 841 N N . ASP A 1 105 ? -3.071 -13.048 5.223 1.00 87.31 105 ASP A N 1
ATOM 842 C CA . ASP A 1 105 ? -3.120 -13.358 3.792 1.00 87.31 105 ASP A CA 1
ATOM 843 C C . ASP A 1 105 ? -2.066 -12.557 3.007 1.00 87.31 105 ASP A C 1
ATOM 845 O O . ASP A 1 105 ? -1.567 -11.516 3.456 1.00 87.31 105 ASP A O 1
ATOM 849 N N . HIS A 1 106 ? -1.724 -13.071 1.827 1.00 87.94 106 HIS A N 1
ATOM 850 C CA . HIS A 1 106 ? -0.679 -12.532 0.946 1.00 87.94 106 HIS A CA 1
ATOM 851 C C . HIS A 1 106 ? -1.195 -12.150 -0.444 1.00 87.94 106 HIS A C 1
ATOM 853 O O . HIS A 1 106 ? -0.482 -11.533 -1.229 1.00 87.94 106 HIS A O 1
ATOM 859 N N . VAL A 1 107 ? -2.431 -12.528 -0.764 1.00 89.69 107 VAL A N 1
ATOM 860 C CA . VAL A 1 107 ? -3.069 -12.221 -2.041 1.00 89.69 107 VAL A CA 1
ATOM 861 C C . VAL A 1 107 ? -3.646 -10.808 -1.949 1.00 89.69 107 VAL A C 1
ATOM 863 O O . VAL A 1 107 ? -4.483 -10.526 -1.093 1.00 89.69 107 VAL A O 1
ATOM 866 N N . TYR A 1 108 ? -3.197 -9.893 -2.807 1.00 92.12 108 TYR A N 1
ATOM 867 C CA . TYR A 1 108 ? -3.537 -8.469 -2.730 1.00 92.12 108 TYR A CA 1
ATOM 868 C C . TYR A 1 108 ? -5.023 -8.203 -2.915 1.00 92.12 108 TYR A C 1
ATOM 870 O O . TYR A 1 108 ? -5.580 -7.387 -2.191 1.00 92.12 108 TYR A O 1
ATOM 878 N N . SER A 1 109 ? -5.672 -8.903 -3.846 1.00 91.94 109 SER A N 1
ATOM 879 C CA . SER A 1 109 ? -7.121 -8.791 -4.044 1.00 91.94 109 SER A CA 1
ATOM 880 C C . SER A 1 109 ? -7.897 -9.222 -2.795 1.00 91.94 109 SER A C 1
ATOM 882 O O . SER A 1 109 ? -8.792 -8.510 -2.359 1.00 91.94 109 SER A O 1
ATOM 884 N N . GLU A 1 110 ? -7.489 -10.316 -2.145 1.00 92.94 110 GLU A N 1
ATOM 885 C CA . GLU A 1 110 ? -8.123 -10.790 -0.904 1.00 92.94 110 GLU A CA 1
ATOM 886 C C . GLU A 1 110 ? -7.868 -9.847 0.280 1.00 92.94 110 GLU A C 1
ATOM 888 O O . GLU A 1 110 ? -8.716 -9.691 1.158 1.00 92.94 110 GLU A O 1
ATOM 893 N N . LEU A 1 111 ? -6.696 -9.204 0.327 1.00 95.75 111 LEU A N 1
ATOM 894 C CA . LEU A 1 111 ? -6.415 -8.152 1.303 1.00 95.75 111 LEU A CA 1
ATOM 895 C C . LEU A 1 111 ? -7.265 -6.907 1.033 1.00 95.75 111 LEU A C 1
ATOM 897 O O . LEU A 1 111 ? -7.797 -6.328 1.978 1.00 95.75 111 LEU A O 1
ATOM 901 N N . PHE A 1 112 ? -7.420 -6.516 -0.232 1.00 96.56 112 PHE A N 1
ATOM 902 C CA . PHE A 1 112 ? -8.229 -5.369 -0.630 1.00 96.56 112 PHE A CA 1
ATOM 903 C C . PHE A 1 112 ? -9.699 -5.549 -0.243 1.00 96.56 112 PHE A C 1
ATOM 905 O O . PHE A 1 112 ? -10.283 -4.637 0.338 1.00 96.56 112 PHE A O 1
ATOM 912 N N . ASP A 1 113 ? -10.261 -6.742 -0.445 1.00 95.38 113 ASP A N 1
ATOM 913 C CA . ASP A 1 113 ? -11.654 -7.058 -0.096 1.00 95.38 113 ASP A CA 1
ATOM 914 C C . ASP A 1 113 ? -11.966 -6.905 1.402 1.00 95.38 113 ASP A C 1
ATOM 916 O O . ASP A 1 113 ? -13.119 -6.702 1.785 1.00 95.38 113 ASP A O 1
ATOM 920 N N . LYS A 1 114 ? -10.948 -6.968 2.266 1.00 96.38 114 LYS A N 1
ATOM 921 C CA . LYS A 1 114 ? -11.088 -6.793 3.721 1.00 96.38 114 LYS A CA 1
ATOM 922 C C . LYS A 1 114 ? -11.004 -5.346 4.184 1.00 96.38 114 LYS A C 1
ATOM 924 O O . LYS A 1 114 ? -11.263 -5.072 5.357 1.00 96.38 114 LYS A O 1
ATOM 929 N N . ILE A 1 115 ? -10.576 -4.435 3.316 1.00 97.50 115 ILE A N 1
ATOM 930 C CA . ILE A 1 115 ? -10.512 -3.008 3.627 1.00 97.50 115 ILE A CA 1
ATOM 931 C C . ILE A 1 115 ? -11.948 -2.480 3.749 1.00 97.50 115 ILE A C 1
ATOM 933 O O . ILE A 1 115 ? -12.835 -2.918 3.023 1.00 97.50 115 ILE A O 1
ATOM 937 N N . ASP A 1 116 ? -12.197 -1.532 4.655 1.00 95.00 116 ASP A N 1
ATOM 938 C CA . ASP A 1 116 ? -13.500 -0.859 4.737 1.00 95.00 116 ASP A CA 1
ATOM 939 C C . ASP A 1 116 ? -13.896 -0.259 3.378 1.00 95.00 116 ASP A C 1
ATOM 941 O O . ASP A 1 116 ? -13.076 0.391 2.728 1.00 95.00 116 ASP A O 1
ATOM 945 N N . GLN A 1 117 ? -15.154 -0.437 2.962 1.00 96.69 117 GLN A N 1
ATOM 946 C CA . GLN A 1 117 ? -15.622 -0.016 1.635 1.00 96.69 117 GLN A CA 1
ATOM 947 C C . GLN A 1 117 ? -15.346 1.472 1.360 1.00 96.69 117 GLN A C 1
ATOM 949 O O . GLN A 1 117 ? -14.930 1.821 0.260 1.00 96.69 117 GLN A O 1
ATOM 954 N N . THR A 1 118 ? -15.461 2.333 2.377 1.00 96.19 118 THR A N 1
ATOM 955 C CA . THR A 1 118 ? -15.167 3.771 2.249 1.00 96.19 118 THR A CA 1
ATOM 956 C C . THR A 1 118 ? -13.718 4.015 1.826 1.00 96.19 118 THR A C 1
ATOM 958 O O . THR A 1 118 ? -13.433 4.910 1.033 1.00 96.19 118 THR A O 1
ATOM 961 N N . PHE A 1 119 ? -12.780 3.226 2.357 1.00 97.12 119 PHE A N 1
ATOM 962 C CA . PHE A 1 119 ? -11.375 3.328 1.980 1.00 97.12 119 PHE A CA 1
ATOM 963 C C . PHE A 1 119 ? -11.098 2.667 0.635 1.00 97.12 119 PHE A C 1
ATOM 965 O O . PHE A 1 119 ? -10.297 3.207 -0.118 1.00 97.12 119 PHE A O 1
ATOM 972 N N . GLN A 1 120 ? -11.774 1.567 0.294 1.00 98.06 120 GLN A N 1
ATOM 973 C CA . GLN A 1 120 ? -11.677 0.986 -1.049 1.00 98.06 120 GLN A CA 1
ATOM 974 C C . GLN A 1 120 ? -12.040 2.020 -2.123 1.00 98.06 120 GLN A C 1
ATOM 976 O O . GLN A 1 120 ? -11.263 2.238 -3.052 1.00 98.06 120 GLN A O 1
ATOM 981 N N . ASP A 1 121 ? -13.168 2.713 -1.953 1.00 98.00 121 ASP A N 1
ATOM 982 C CA . ASP A 1 121 ? -13.622 3.749 -2.887 1.00 98.00 121 ASP A CA 1
ATOM 983 C C . ASP A 1 121 ? -12.625 4.913 -2.953 1.00 98.00 121 ASP A C 1
ATOM 985 O O . ASP A 1 121 ? -12.265 5.388 -4.032 1.00 98.00 121 ASP A O 1
ATOM 989 N N . ARG A 1 122 ? -12.099 5.328 -1.794 1.00 97.75 122 ARG A N 1
ATOM 990 C CA . ARG A 1 122 ? -11.097 6.395 -1.708 1.00 97.75 122 ARG A CA 1
ATOM 991 C C . ARG A 1 122 ? -9.777 6.031 -2.388 1.00 97.75 122 ARG A C 1
ATOM 993 O O . ARG A 1 122 ? -9.164 6.906 -2.993 1.00 97.75 122 ARG A O 1
ATOM 1000 N N . ILE A 1 123 ? -9.326 4.780 -2.303 1.00 98.31 123 ILE A N 1
ATOM 1001 C CA . ILE A 1 123 ? -8.107 4.307 -2.980 1.00 98.31 123 ILE A CA 1
ATOM 1002 C C . ILE A 1 123 ? -8.273 4.434 -4.495 1.00 98.31 123 ILE A C 1
ATOM 1004 O O . ILE A 1 123 ? -7.409 5.008 -5.156 1.00 98.31 123 ILE A O 1
ATOM 1008 N N . VAL A 1 124 ? -9.401 3.958 -5.031 1.00 98.31 124 VAL A N 1
ATOM 1009 C CA . VAL A 1 124 ? -9.702 4.030 -6.470 1.00 98.31 124 VAL A CA 1
ATOM 1010 C C . VAL A 1 124 ? -9.795 5.485 -6.927 1.00 98.31 124 VAL A C 1
ATOM 1012 O O . VAL A 1 124 ? -9.213 5.846 -7.947 1.00 98.31 124 VAL A O 1
ATOM 1015 N N . GLN A 1 125 ? -10.451 6.346 -6.144 1.00 98.44 125 GLN A N 1
ATOM 1016 C CA . GLN A 1 125 ? -10.501 7.776 -6.439 1.00 98.44 125 GLN A CA 1
ATOM 1017 C C . GLN A 1 125 ? -9.102 8.406 -6.425 1.00 98.44 125 GLN A C 1
ATOM 1019 O O . GLN A 1 125 ? -8.743 9.119 -7.354 1.00 98.44 125 GLN A O 1
ATOM 1024 N N . THR A 1 126 ? -8.279 8.080 -5.423 1.00 98.50 126 THR A N 1
ATOM 1025 C CA . THR A 1 126 ? -6.898 8.578 -5.317 1.00 98.50 126 THR A CA 1
ATOM 1026 C C . THR A 1 126 ? -6.064 8.150 -6.525 1.00 98.50 126 THR A C 1
ATOM 1028 O O . THR A 1 126 ? -5.276 8.939 -7.037 1.00 98.50 126 THR A O 1
ATOM 1031 N N . TYR A 1 127 ? -6.236 6.915 -7.003 1.00 98.38 127 TYR A N 1
ATOM 1032 C CA . TYR A 1 127 ? -5.590 6.437 -8.224 1.00 98.38 127 TYR A CA 1
ATOM 1033 C C . TYR A 1 127 ? -6.014 7.264 -9.444 1.00 98.38 127 TYR A C 1
ATOM 1035 O O . TYR A 1 127 ? -5.159 7.783 -10.162 1.00 98.38 127 TYR A O 1
ATOM 1043 N N . ASN A 1 128 ? -7.325 7.420 -9.648 1.00 98.38 128 ASN A N 1
ATOM 1044 C CA . ASN A 1 128 ? -7.878 8.188 -10.763 1.00 98.38 128 ASN A CA 1
ATOM 1045 C C . ASN A 1 128 ? -7.373 9.637 -10.757 1.00 98.38 128 ASN A C 1
ATOM 1047 O O . ASN A 1 128 ? -6.940 10.133 -11.795 1.00 98.38 128 ASN A O 1
ATOM 1051 N N . ASP A 1 129 ? -7.343 10.281 -9.589 1.00 98.25 129 ASP A N 1
ATOM 1052 C CA . ASP A 1 129 ? -6.885 11.663 -9.436 1.00 98.25 129 ASP A CA 1
ATOM 1053 C C . ASP A 1 129 ? -5.378 11.812 -9.698 1.00 98.25 129 ASP A C 1
ATOM 1055 O O . ASP A 1 129 ? -4.955 12.747 -10.378 1.00 98.25 129 ASP A O 1
ATOM 1059 N N . LEU A 1 130 ? -4.552 10.893 -9.179 1.00 97.81 130 LEU A N 1
ATOM 1060 C CA . LEU A 1 130 ? -3.094 10.958 -9.339 1.00 97.81 130 LEU A CA 1
ATOM 1061 C C . LEU A 1 130 ? -2.640 10.729 -10.781 1.00 97.81 130 LEU A C 1
ATOM 1063 O O . LEU A 1 130 ? -1.653 11.330 -11.207 1.00 97.81 130 LEU A O 1
ATOM 1067 N N . PHE A 1 131 ? -3.324 9.847 -11.509 1.00 97.44 131 PHE A N 1
ATOM 1068 C CA . PHE A 1 131 ? -2.907 9.425 -12.849 1.00 97.44 131 PHE A CA 1
ATOM 1069 C C . PHE A 1 131 ? -3.798 9.969 -13.964 1.00 97.44 131 PHE A C 1
ATOM 1071 O O . PHE A 1 131 ? -3.529 9.705 -15.134 1.00 97.44 131 PHE A O 1
ATOM 1078 N N . ASN A 1 132 ? -4.805 10.780 -13.619 1.00 97.31 132 ASN A N 1
ATOM 1079 C CA . ASN A 1 132 ? -5.798 11.313 -14.549 1.00 97.31 132 ASN A CA 1
ATOM 1080 C C . ASN A 1 132 ? -6.454 10.192 -15.379 1.00 97.31 132 ASN A C 1
ATOM 1082 O O . ASN A 1 132 ? -6.589 10.277 -16.602 1.00 97.31 132 ASN A O 1
ATOM 1086 N N . GLU A 1 133 ? -6.825 9.116 -14.689 1.00 97.06 133 GLU A N 1
ATOM 1087 C CA . GLU A 1 133 ? -7.477 7.940 -15.259 1.00 97.06 133 GLU A CA 1
ATOM 1088 C C . GLU A 1 133 ? -8.930 7.845 -14.773 1.00 97.06 133 GLU A C 1
ATOM 1090 O O . GLU A 1 133 ? -9.384 8.588 -13.904 1.00 97.06 133 GLU A O 1
ATOM 1095 N N . THR A 1 134 ? -9.712 6.949 -15.372 1.00 96.88 134 THR A N 1
ATOM 1096 C CA . THR A 1 134 ? -11.085 6.673 -14.930 1.00 96.88 134 THR A CA 1
ATOM 1097 C C . THR A 1 134 ? -11.306 5.174 -14.932 1.00 96.88 134 THR A C 1
ATOM 1099 O O . THR A 1 134 ? -11.900 4.608 -15.851 1.00 96.88 134 THR A O 1
ATOM 1102 N N . ILE A 1 135 ? -10.776 4.526 -13.899 1.00 97.50 135 ILE A N 1
ATOM 1103 C CA . ILE A 1 135 ? -10.961 3.102 -13.663 1.00 97.50 135 ILE A CA 1
ATOM 1104 C C . ILE A 1 135 ? -11.998 2.858 -12.568 1.00 97.50 135 ILE A C 1
ATOM 1106 O O . ILE A 1 135 ? -12.182 3.645 -11.637 1.00 97.50 135 ILE A O 1
ATOM 1110 N N . THR A 1 136 ? -12.686 1.735 -12.705 1.00 97.75 136 THR A N 1
ATOM 1111 C CA . THR A 1 136 ? -13.617 1.181 -11.722 1.00 97.75 136 THR A CA 1
ATOM 1112 C C . THR A 1 136 ? -12.867 0.411 -10.634 1.00 97.75 136 THR A C 1
ATOM 1114 O O . THR A 1 136 ? -11.710 0.021 -10.806 1.00 97.75 136 THR A O 1
ATOM 1117 N N . LYS A 1 137 ? -13.554 0.117 -9.525 1.00 97.00 137 LYS A N 1
ATOM 1118 C CA . LYS A 1 137 ? -13.033 -0.757 -8.464 1.00 97.00 137 LYS A CA 1
ATOM 1119 C C . LYS A 1 137 ? -12.615 -2.133 -8.996 1.00 97.00 137 LYS A C 1
ATOM 1121 O O . LYS A 1 137 ? -11.530 -2.595 -8.663 1.00 97.00 137 LYS A O 1
ATOM 1126 N N . ASP A 1 138 ? -13.414 -2.752 -9.864 1.00 96.50 138 ASP A N 1
ATOM 1127 C CA . ASP A 1 138 ? -13.087 -4.066 -10.438 1.00 96.50 138 ASP A CA 1
ATOM 1128 C C . ASP A 1 138 ? -11.826 -4.008 -11.310 1.00 96.50 138 ASP A C 1
ATOM 1130 O O . ASP A 1 138 ? -10.978 -4.897 -11.258 1.00 96.50 138 ASP A O 1
ATOM 1134 N N . GLN A 1 139 ? -11.649 -2.925 -12.073 1.00 96.38 139 GLN A N 1
ATOM 1135 C CA . GLN A 1 139 ? -10.414 -2.695 -12.822 1.00 96.38 139 GLN A CA 1
ATOM 1136 C C . GLN A 1 139 ? -9.214 -2.505 -11.886 1.00 96.38 139 GLN A C 1
ATOM 1138 O O . GLN A 1 139 ? -8.162 -3.083 -12.144 1.00 96.38 139 GLN A O 1
ATOM 1143 N N . TYR A 1 140 ? -9.370 -1.779 -10.777 1.00 96.31 140 TYR A N 1
ATOM 1144 C CA . TYR A 1 140 ? -8.313 -1.638 -9.772 1.00 96.31 140 TYR A CA 1
ATOM 1145 C C . TYR A 1 140 ? -7.937 -2.986 -9.131 1.00 96.31 140 TYR A C 1
ATOM 1147 O O . TYR A 1 140 ? -6.755 -3.303 -8.992 1.00 96.31 140 TYR A O 1
ATOM 1155 N N . ILE A 1 141 ? -8.923 -3.827 -8.806 1.00 94.50 141 ILE A N 1
ATOM 1156 C CA . ILE A 1 141 ? -8.695 -5.192 -8.303 1.00 94.50 141 ILE A CA 1
ATOM 1157 C C . ILE A 1 141 ? -7.943 -6.034 -9.341 1.00 94.50 141 ILE A C 1
ATOM 1159 O O . ILE A 1 141 ? -7.006 -6.752 -8.988 1.00 94.50 141 ILE A O 1
ATOM 1163 N N . ASN A 1 142 ? -8.287 -5.912 -10.625 1.00 91.56 142 ASN A N 1
ATOM 1164 C CA . ASN A 1 142 ? -7.554 -6.590 -11.693 1.00 91.56 142 ASN A CA 1
ATOM 1165 C C . ASN A 1 142 ? -6.091 -6.126 -11.763 1.00 91.56 142 ASN A C 1
ATOM 1167 O O . ASN A 1 142 ? -5.206 -6.971 -11.898 1.00 91.56 142 ASN A O 1
ATOM 1171 N N . LEU A 1 143 ? -5.809 -4.829 -11.587 1.00 91.44 143 LEU A N 1
ATOM 1172 C CA . LEU A 1 143 ? -4.433 -4.320 -11.501 1.00 91.44 143 LEU A CA 1
ATOM 1173 C C . LEU A 1 143 ? -3.677 -4.917 -10.304 1.00 91.44 143 LEU A C 1
ATOM 1175 O O . LEU A 1 143 ? -2.538 -5.357 -10.459 1.00 91.44 143 LEU A O 1
ATOM 1179 N N . LEU A 1 144 ? -4.311 -5.007 -9.128 1.00 89.56 144 LEU A N 1
ATOM 1180 C CA . LEU A 1 144 ? -3.726 -5.675 -7.957 1.00 89.56 144 LEU A CA 1
ATOM 1181 C C . LEU A 1 144 ? -3.428 -7.153 -8.230 1.00 89.56 144 LEU A C 1
ATOM 1183 O O . LEU A 1 144 ? -2.389 -7.665 -7.808 1.00 89.56 144 LEU A O 1
ATOM 1187 N N . SER A 1 145 ? -4.318 -7.836 -8.952 1.00 81.19 145 SER A N 1
ATOM 1188 C CA . SER A 1 145 ? -4.209 -9.273 -9.209 1.00 81.19 145 SER A CA 1
ATOM 1189 C C . SER A 1 145 ? -2.968 -9.661 -10.019 1.00 81.19 145 SER A C 1
ATOM 1191 O O . SER A 1 145 ? -2.445 -10.763 -9.838 1.00 81.19 145 SER A O 1
ATOM 1193 N N . LEU A 1 146 ? -2.429 -8.735 -10.822 1.00 71.31 146 LEU A N 1
ATOM 1194 C CA . LEU A 1 146 ? -1.156 -8.912 -11.525 1.00 71.31 146 LEU A CA 1
ATOM 1195 C C . LEU A 1 146 ? -0.004 -9.172 -10.540 1.00 71.31 146 LEU A C 1
ATOM 1197 O O . LEU A 1 146 ? 0.894 -9.956 -10.826 1.00 71.31 146 LEU A O 1
ATOM 1201 N N . GLY A 1 147 ? -0.055 -8.589 -9.339 1.00 67.69 147 GLY A N 1
ATOM 1202 C CA . GLY A 1 147 ? 0.938 -8.804 -8.285 1.00 67.69 147 GLY A CA 1
ATOM 1203 C C . GLY A 1 147 ? 0.797 -10.127 -7.518 1.00 67.69 147 GLY A C 1
ATOM 1204 O O . GLY A 1 147 ? 1.787 -10.608 -6.965 1.00 67.69 147 GLY A O 1
ATOM 1205 N N . ASN A 1 148 ? -0.387 -10.755 -7.519 1.00 69.19 148 ASN A N 1
ATOM 1206 C CA . ASN A 1 148 ? -0.683 -11.945 -6.702 1.00 69.19 148 ASN A CA 1
ATOM 1207 C C . ASN A 1 148 ? 0.218 -13.138 -7.047 1.00 69.19 148 ASN A C 1
ATOM 1209 O O . ASN A 1 148 ? 0.741 -13.816 -6.163 1.00 69.19 148 ASN A O 1
ATOM 1213 N N . LYS A 1 149 ? 0.416 -13.390 -8.346 1.00 61.72 149 LYS A N 1
ATOM 1214 C CA . LYS A 1 149 ? 1.251 -14.497 -8.833 1.00 61.72 149 LYS A CA 1
ATOM 1215 C C . LYS A 1 149 ? 2.741 -14.215 -8.610 1.00 61.72 149 LYS A C 1
ATOM 1217 O O . LYS A 1 149 ? 3.531 -15.121 -8.348 1.00 61.72 149 LYS A O 1
ATOM 1222 N N . HIS A 1 150 ? 3.124 -12.941 -8.662 1.00 56.78 150 HIS A N 1
ATOM 1223 C CA . HIS A 1 150 ? 4.517 -12.529 -8.572 1.00 56.78 150 HIS A CA 1
ATOM 1224 C C . HIS A 1 150 ? 5.082 -12.591 -7.143 1.00 56.78 150 HIS A C 1
ATOM 1226 O O . HIS A 1 150 ? 6.247 -12.930 -6.960 1.00 56.78 150 HIS A O 1
ATOM 1232 N N . PHE A 1 151 ? 4.267 -12.388 -6.108 1.00 53.38 151 PHE A N 1
ATOM 1233 C CA . PHE A 1 151 ? 4.749 -12.458 -4.723 1.00 53.38 151 PHE A CA 1
ATOM 1234 C C . PHE A 1 151 ? 5.250 -13.856 -4.293 1.00 53.38 151 PHE A C 1
ATOM 1236 O O . PHE A 1 151 ? 6.171 -13.981 -3.478 1.00 53.38 151 PHE A O 1
ATOM 1243 N N . ILE A 1 152 ? 4.657 -14.923 -4.839 1.00 54.47 152 ILE A N 1
ATOM 1244 C CA . ILE A 1 152 ? 4.989 -16.310 -4.475 1.00 54.47 152 ILE A CA 1
ATOM 1245 C C . ILE A 1 152 ? 6.153 -16.831 -5.324 1.00 54.47 152 ILE A C 1
ATOM 1247 O O . ILE A 1 152 ? 7.107 -17.397 -4.794 1.00 54.47 152 ILE A O 1
ATOM 1251 N N . GLU A 1 153 ? 6.114 -16.599 -6.635 1.00 59.00 153 GLU A N 1
ATOM 1252 C CA . GLU A 1 153 ? 7.046 -17.231 -7.573 1.00 59.00 153 GLU A CA 1
ATOM 1253 C C . GLU A 1 153 ? 8.421 -16.540 -7.657 1.00 59.00 153 GLU A C 1
ATOM 1255 O O . GLU A 1 153 ? 9.348 -17.098 -8.242 1.00 59.00 153 GLU A O 1
ATOM 1260 N N . TRP A 1 154 ? 8.585 -15.322 -7.130 1.00 58.25 154 TRP A N 1
ATOM 1261 C CA . TRP A 1 154 ? 9.814 -14.526 -7.308 1.00 58.25 154 TRP A CA 1
ATOM 1262 C C . TRP A 1 154 ? 10.794 -14.566 -6.139 1.00 58.25 154 TRP A C 1
ATOM 1264 O O . TRP A 1 154 ? 11.943 -14.154 -6.299 1.00 58.25 154 TRP A O 1
ATOM 1274 N N . ARG A 1 155 ? 10.402 -15.142 -4.993 1.00 56.75 155 ARG A N 1
ATOM 1275 C CA . ARG A 1 155 ? 11.358 -15.487 -3.918 1.00 56.75 155 ARG A CA 1
ATOM 1276 C C . ARG A 1 155 ? 12.460 -16.430 -4.414 1.00 56.75 155 ARG A C 1
ATOM 1278 O O . ARG A 1 155 ? 13.525 -16.512 -3.811 1.00 56.75 155 ARG A O 1
ATOM 1285 N N . TYR A 1 156 ? 12.196 -17.102 -5.530 1.00 57.97 156 TYR A N 1
ATOM 1286 C CA . TYR A 1 156 ? 13.017 -18.135 -6.124 1.00 57.97 156 TYR A CA 1
ATOM 1287 C C . TYR A 1 156 ? 13.349 -17.799 -7.581 1.00 57.97 156 TYR A C 1
ATOM 1289 O O . TYR A 1 156 ? 13.034 -18.552 -8.499 1.00 57.97 156 TYR A O 1
ATOM 1297 N N . ILE A 1 157 ? 13.966 -16.637 -7.827 1.00 52.81 157 ILE A N 1
ATOM 1298 C CA . ILE A 1 157 ? 14.305 -16.223 -9.200 1.00 52.81 157 ILE A CA 1
ATOM 1299 C C . ILE A 1 157 ? 15.201 -17.230 -9.944 1.00 52.81 157 ILE A C 1
ATOM 1301 O O . ILE A 1 157 ? 15.152 -17.320 -11.164 1.00 52.81 157 ILE A O 1
ATOM 1305 N N . TYR A 1 158 ? 15.974 -18.037 -9.219 1.00 57.75 158 TYR A N 1
ATOM 1306 C CA . TYR A 1 158 ? 16.804 -19.093 -9.797 1.00 57.75 158 TYR A CA 1
ATOM 1307 C C . TYR A 1 158 ? 16.017 -20.342 -10.230 1.00 57.75 158 TYR A C 1
ATOM 1309 O O . TYR A 1 158 ? 16.603 -21.235 -10.836 1.00 57.75 158 TYR A O 1
ATOM 1317 N N . GLU A 1 159 ? 14.723 -20.444 -9.910 1.00 51.56 159 GLU A N 1
ATOM 1318 C CA . GLU A 1 159 ? 13.948 -21.669 -10.134 1.00 51.56 159 GLU A CA 1
ATOM 1319 C C . GLU A 1 159 ? 13.127 -21.654 -11.430 1.00 51.56 159 GLU A C 1
ATOM 1321 O O . GLU A 1 159 ? 12.734 -22.722 -11.885 1.00 51.56 159 GLU A O 1
ATOM 1326 N N . HIS A 1 160 ? 12.841 -20.492 -12.033 1.00 52.34 160 HIS A N 1
ATOM 1327 C CA . HIS A 1 160 ? 11.956 -20.402 -13.205 1.00 52.34 160 HIS A CA 1
ATOM 1328 C C . HIS A 1 160 ? 12.468 -19.357 -14.211 1.00 52.34 160 HIS A C 1
ATOM 1330 O O . HIS A 1 160 ? 12.508 -18.170 -13.895 1.00 52.34 160 HIS A O 1
ATOM 1336 N N . ASN A 1 161 ? 12.829 -19.820 -15.415 1.00 46.47 161 ASN A N 1
ATOM 1337 C CA . ASN A 1 161 ? 13.415 -19.045 -16.524 1.00 46.47 161 ASN A CA 1
ATOM 1338 C C . ASN A 1 161 ? 12.387 -18.341 -17.429 1.00 46.47 161 ASN A C 1
ATOM 1340 O O . ASN A 1 161 ? 12.780 -17.702 -18.403 1.00 46.47 161 ASN A O 1
ATOM 1344 N N . ASP A 1 162 ? 11.091 -18.472 -17.153 1.00 51.78 162 ASP A N 1
ATOM 1345 C CA . ASP A 1 162 ? 10.073 -17.824 -17.974 1.00 51.78 162 ASP A CA 1
ATOM 1346 C C . ASP A 1 162 ? 10.032 -16.331 -17.648 1.00 51.78 162 ASP A C 1
ATOM 1348 O O . ASP A 1 162 ? 10.048 -15.947 -16.477 1.00 51.78 162 ASP A O 1
ATOM 1352 N N . GLU A 1 163 ? 10.004 -15.500 -18.691 1.00 49.59 163 GLU A N 1
ATOM 1353 C CA . GLU A 1 163 ? 9.933 -14.039 -18.635 1.00 49.59 163 GLU A CA 1
ATOM 1354 C C . GLU A 1 163 ? 8.736 -13.583 -17.796 1.00 49.59 163 GLU A C 1
ATOM 1356 O O . GLU A 1 163 ? 7.627 -13.339 -18.274 1.00 49.59 163 GLU A O 1
ATOM 1361 N N . LYS A 1 164 ? 8.952 -13.476 -16.491 1.00 53.50 164 LYS A N 1
ATOM 1362 C CA . LYS A 1 164 ? 8.000 -12.868 -15.584 1.00 53.50 164 LYS A CA 1
ATOM 1363 C C . LYS A 1 164 ? 8.147 -11.358 -15.789 1.00 53.50 164 LYS A C 1
ATOM 1365 O O . LYS A 1 164 ? 8.978 -10.701 -15.173 1.00 53.50 164 LYS A O 1
ATOM 1370 N N . ASN A 1 165 ? 7.383 -10.802 -16.717 1.00 56.00 165 ASN A N 1
ATOM 1371 C CA . ASN A 1 165 ? 7.360 -9.361 -16.937 1.00 56.00 165 ASN A CA 1
ATOM 1372 C C . ASN A 1 165 ? 6.502 -8.720 -15.843 1.00 56.00 165 ASN A C 1
ATOM 1374 O O . ASN A 1 165 ? 5.277 -8.692 -15.939 1.00 56.00 165 ASN A O 1
ATOM 1378 N N . VAL A 1 166 ? 7.144 -8.250 -14.770 1.00 65.88 166 VAL A N 1
ATOM 1379 C CA . VAL A 1 166 ? 6.491 -7.334 -13.832 1.00 65.88 166 VAL A CA 1
ATOM 1380 C C . VAL A 1 166 ? 6.329 -5.991 -14.524 1.00 65.88 166 VAL A C 1
ATOM 1382 O O . VAL A 1 166 ? 7.309 -5.376 -14.942 1.00 65.88 166 VAL A O 1
ATOM 1385 N N . ASP A 1 167 ? 5.088 -5.525 -14.600 1.00 80.81 167 ASP A N 1
ATOM 1386 C CA . ASP A 1 167 ? 4.797 -4.165 -15.024 1.00 80.81 167 ASP A CA 1
ATOM 1387 C C . ASP A 1 167 ? 5.144 -3.187 -13.889 1.00 80.81 167 ASP A C 1
ATOM 1389 O O . ASP A 1 167 ? 4.396 -2.996 -12.925 1.00 80.81 167 ASP A O 1
ATOM 1393 N N . ILE A 1 168 ? 6.344 -2.615 -13.994 1.00 82.75 168 ILE A N 1
ATOM 1394 C CA . ILE A 1 168 ? 6.905 -1.650 -13.044 1.00 82.75 168 ILE A CA 1
ATOM 1395 C C . ILE A 1 168 ? 6.015 -0.407 -12.952 1.00 82.75 168 ILE A C 1
ATOM 1397 O O . ILE A 1 168 ? 5.808 0.116 -11.856 1.00 82.75 168 ILE A O 1
ATOM 1401 N N . GLU A 1 169 ? 5.462 0.057 -14.075 1.00 88.25 169 GLU A N 1
ATOM 1402 C CA . GLU A 1 169 ? 4.615 1.248 -14.098 1.00 88.25 169 GLU A CA 1
ATOM 1403 C C . GLU A 1 169 ? 3.345 1.007 -13.280 1.00 88.25 169 GLU A C 1
ATOM 1405 O O . GLU A 1 169 ? 3.019 1.801 -12.393 1.00 88.25 169 GLU A O 1
ATOM 1410 N N . ILE A 1 170 ? 2.675 -0.126 -13.504 1.00 89.06 170 ILE A N 1
ATOM 1411 C CA . ILE A 1 170 ? 1.477 -0.499 -12.745 1.00 89.06 170 ILE A CA 1
ATOM 1412 C C . ILE A 1 170 ? 1.795 -0.616 -11.250 1.00 89.06 170 ILE A C 1
ATOM 1414 O O . ILE A 1 170 ? 1.047 -0.082 -10.427 1.00 89.06 170 ILE A O 1
ATOM 1418 N N . GLN A 1 171 ? 2.910 -1.251 -10.871 1.00 88.50 171 GLN A N 1
ATOM 1419 C CA . GLN A 1 171 ? 3.289 -1.366 -9.457 1.00 88.50 171 GLN A CA 1
ATOM 1420 C C . GLN A 1 171 ? 3.533 -0.008 -8.798 1.00 88.50 171 GLN A C 1
ATOM 1422 O O . GLN A 1 171 ? 3.092 0.214 -7.665 1.00 88.50 171 GLN A O 1
ATOM 1427 N N . VAL A 1 172 ? 4.201 0.912 -9.497 1.00 91.69 172 VAL A N 1
ATOM 1428 C CA . VAL A 1 172 ? 4.424 2.277 -9.009 1.00 91.69 172 VAL A CA 1
ATOM 1429 C C . VAL A 1 172 ? 3.092 3.003 -8.842 1.00 91.69 172 VAL A C 1
ATOM 1431 O O . VAL A 1 172 ? 2.864 3.605 -7.791 1.00 91.69 172 VAL A O 1
ATOM 1434 N N . LYS A 1 173 ? 2.179 2.904 -9.818 1.00 94.81 173 LYS A N 1
ATOM 1435 C CA . LYS A 1 173 ? 0.856 3.537 -9.724 1.00 94.81 173 LYS A CA 1
ATOM 1436 C C . LYS A 1 173 ? 0.055 3.018 -8.527 1.00 94.81 173 LYS A C 1
ATOM 1438 O O . LYS A 1 173 ? -0.451 3.813 -7.732 1.00 94.81 173 LYS A O 1
ATOM 1443 N N . ILE A 1 174 ? 0.003 1.696 -8.344 1.00 95.06 174 ILE A N 1
ATOM 1444 C CA . ILE A 1 174 ? -0.658 1.057 -7.194 1.00 95.06 174 ILE A CA 1
ATOM 1445 C C . ILE A 1 174 ? -0.035 1.547 -5.883 1.00 95.06 174 ILE A C 1
ATOM 1447 O O . ILE A 1 174 ? -0.748 2.060 -5.021 1.00 95.06 174 ILE A O 1
ATOM 1451 N N . THR A 1 175 ? 1.290 1.451 -5.747 1.00 95.56 175 THR A N 1
ATOM 1452 C CA . THR A 1 175 ? 2.010 1.847 -4.524 1.00 95.56 175 THR A CA 1
ATOM 1453 C C . THR A 1 175 ? 1.747 3.308 -4.168 1.00 95.56 175 THR A C 1
ATOM 1455 O O . THR A 1 175 ? 1.411 3.618 -3.024 1.00 95.56 175 THR A O 1
ATOM 1458 N N . ASN A 1 176 ? 1.832 4.200 -5.156 1.00 96.50 176 ASN A N 1
ATOM 1459 C CA . ASN A 1 176 ? 1.609 5.628 -4.964 1.00 96.50 176 ASN A CA 1
ATOM 1460 C C . ASN A 1 176 ? 0.163 5.932 -4.564 1.00 96.50 176 ASN A C 1
ATOM 1462 O O . ASN A 1 176 ? -0.049 6.708 -3.635 1.00 96.50 176 ASN A O 1
ATOM 1466 N N . SER A 1 177 ? -0.827 5.308 -5.211 1.00 97.75 177 SER A N 1
ATOM 1467 C CA . SER A 1 177 ? -2.240 5.520 -4.866 1.00 97.75 177 SER A CA 1
ATOM 1468 C C . SER A 1 177 ? -2.581 5.036 -3.451 1.00 97.75 177 SER A C 1
ATOM 1470 O O . SER A 1 177 ? -3.214 5.771 -2.693 1.00 97.75 177 SER A O 1
ATOM 1472 N N . LEU A 1 178 ? -2.086 3.860 -3.045 1.00 98.25 178 LEU A N 1
ATOM 1473 C CA . LEU A 1 178 ? -2.256 3.334 -1.687 1.00 98.25 178 LEU A CA 1
ATOM 1474 C C 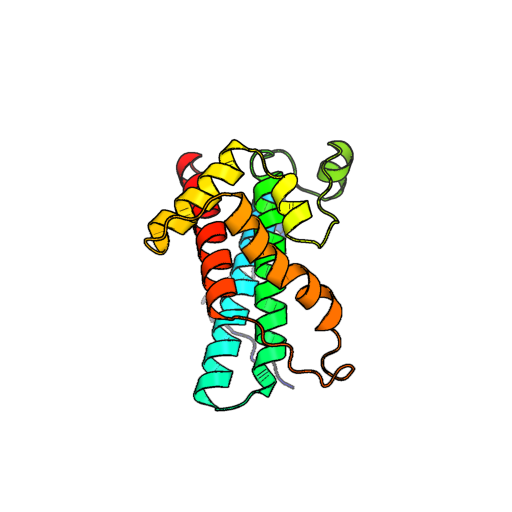. LEU A 1 178 ? -1.563 4.223 -0.648 1.00 98.25 178 LEU A C 1
ATOM 1476 O O . LEU A 1 178 ? -2.179 4.617 0.343 1.00 98.25 178 LEU A O 1
ATOM 1480 N N . GLY A 1 179 ? -0.290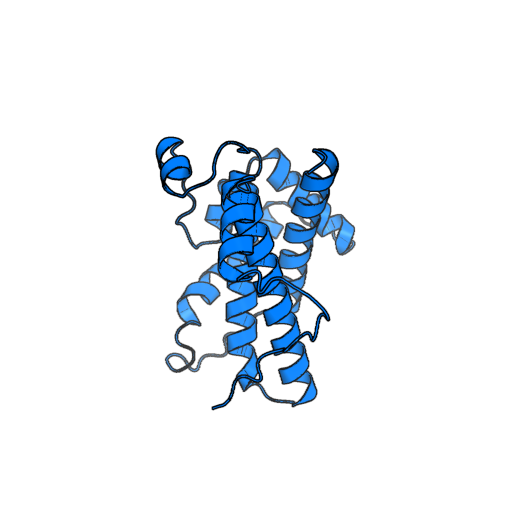 4.555 -0.882 1.00 97.56 179 GLY A N 1
ATOM 1481 C CA . GLY A 1 179 ? 0.507 5.378 0.024 1.00 97.56 179 GLY A CA 1
ATOM 1482 C C . GLY A 1 179 ? -0.105 6.761 0.218 1.00 97.56 179 GLY A C 1
ATOM 1483 O O . GLY A 1 179 ? -0.317 7.185 1.352 1.00 97.56 179 GLY A O 1
ATOM 1484 N N . LYS A 1 180 ? -0.475 7.426 -0.881 1.00 97.75 180 LYS A N 1
ATOM 1485 C CA . LYS A 1 180 ? -1.126 8.738 -0.855 1.00 97.75 180 LYS A CA 1
ATOM 1486 C C . LYS A 1 180 ? -2.464 8.702 -0.117 1.00 97.75 180 LYS A C 1
ATOM 1488 O O . LYS A 1 180 ? -2.716 9.575 0.711 1.00 97.75 180 LYS A O 1
ATOM 1493 N N . CYS A 1 181 ? -3.287 7.683 -0.367 1.00 97.94 181 CYS A N 1
ATOM 1494 C CA . CYS A 1 181 ? -4.564 7.511 0.322 1.00 97.94 181 CYS A CA 1
ATOM 1495 C C . CYS A 1 181 ? -4.369 7.421 1.845 1.00 97.94 181 CYS A C 1
ATOM 1497 O O . CYS A 1 181 ? -5.032 8.138 2.594 1.00 97.94 181 CYS A O 1
ATOM 1499 N N . ILE A 1 182 ? -3.412 6.603 2.300 1.00 97.69 182 ILE A N 1
ATOM 1500 C CA . ILE A 1 182 ? -3.078 6.474 3.725 1.00 97.69 182 ILE A CA 1
ATOM 1501 C C . ILE A 1 182 ? -2.583 7.806 4.293 1.00 97.69 182 ILE A C 1
ATOM 1503 O O . ILE A 1 182 ? -3.061 8.223 5.343 1.00 97.69 182 ILE A O 1
ATOM 1507 N N . GLU A 1 183 ? -1.666 8.500 3.614 1.00 96.50 183 GLU A N 1
ATOM 1508 C CA . GLU A 1 183 ? -1.152 9.793 4.086 1.00 96.50 183 GLU A CA 1
ATOM 1509 C C . GLU A 1 183 ? -2.256 10.833 4.278 1.00 96.50 183 GLU A C 1
ATOM 1511 O O . GLU A 1 183 ? -2.213 11.598 5.242 1.00 96.50 183 GLU A O 1
ATOM 1516 N N . ASP A 1 184 ? -3.242 10.866 3.385 1.00 95.81 184 ASP A N 1
ATOM 1517 C CA . ASP A 1 184 ? -4.352 11.809 3.494 1.00 95.81 184 ASP A CA 1
ATOM 1518 C C . ASP A 1 184 ? -5.318 11.425 4.621 1.00 95.81 184 ASP A C 1
ATOM 1520 O O . ASP A 1 184 ? -5.740 12.302 5.374 1.00 95.81 184 ASP A O 1
ATOM 1524 N N . ILE A 1 185 ? -5.586 10.126 4.817 1.00 94.31 185 ILE A N 1
ATOM 1525 C CA . ILE A 1 185 ? -6.364 9.639 5.968 1.00 94.31 185 ILE A CA 1
ATOM 1526 C C . ILE A 1 185 ? -5.675 10.026 7.283 1.00 94.31 185 ILE A C 1
ATOM 1528 O O . ILE A 1 185 ? -6.332 10.540 8.187 1.00 94.31 185 ILE A O 1
ATOM 1532 N N . LEU A 1 186 ? -4.362 9.810 7.401 1.00 92.00 186 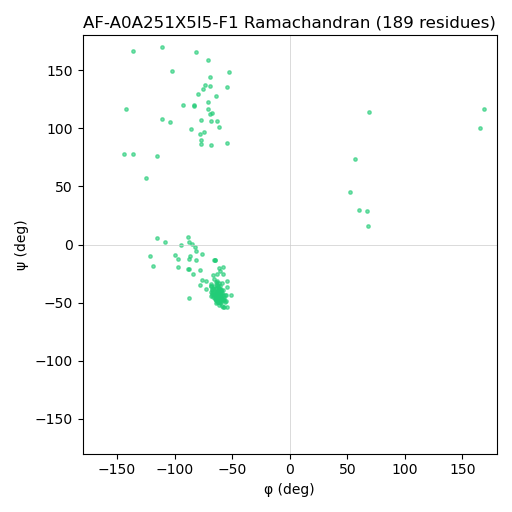LEU A N 1
ATOM 1533 C CA . LEU A 1 186 ? -3.617 10.130 8.624 1.00 92.00 186 LEU A CA 1
ATOM 1534 C C . LEU A 1 186 ? -3.662 11.635 8.932 1.00 92.00 186 LEU A C 1
ATOM 1536 O O . LEU A 1 186 ? -4.004 12.023 10.049 1.00 92.00 186 LEU A O 1
ATOM 1540 N N . LYS A 1 187 ? -3.455 12.489 7.920 1.00 92.00 187 LYS A N 1
ATOM 1541 C CA . LYS A 1 187 ? -3.540 13.952 8.078 1.00 92.00 187 LYS A CA 1
ATOM 1542 C C . LYS A 1 187 ? -4.905 14.420 8.581 1.00 92.00 187 LYS A C 1
ATOM 1544 O O . LYS A 1 187 ? -4.961 15.298 9.438 1.00 92.00 187 LYS A O 1
ATOM 1549 N N . GLU A 1 188 ? -5.996 13.848 8.072 1.00 88.38 188 GLU A N 1
ATOM 1550 C CA . GLU A 1 188 ? -7.363 14.211 8.480 1.00 88.38 188 GLU A CA 1
ATOM 1551 C C . GLU A 1 188 ? -7.651 13.907 9.951 1.00 88.38 188 GLU A C 1
ATOM 1553 O O . GLU A 1 188 ? -8.407 14.632 10.595 1.00 88.38 188 GLU A O 1
ATOM 1558 N N . HIS A 1 189 ? -7.027 12.865 10.496 1.00 77.44 189 HIS A N 1
ATOM 1559 C CA . HIS A 1 189 ? -7.236 12.442 11.878 1.00 77.44 189 HIS A CA 1
ATOM 1560 C C . HIS A 1 189 ? -6.290 13.150 12.865 1.00 77.44 189 HIS A C 1
ATOM 1562 O O . HIS A 1 189 ? -6.289 12.826 14.050 1.00 77.44 189 HIS A O 1
ATOM 1568 N N . GLY A 1 190 ? -5.502 14.135 12.407 1.00 62.53 190 GLY A N 1
ATOM 1569 C CA . GLY A 1 190 ? -4.513 14.828 13.242 1.00 62.53 190 GLY A CA 1
ATOM 1570 C C . GLY A 1 190 ? -3.361 13.916 13.671 1.00 62.53 190 GLY A C 1
ATOM 1571 O O . GLY A 1 190 ? -2.794 14.097 14.750 1.00 62.53 190 GLY A O 1
ATOM 1572 N N . LEU A 1 191 ? -3.060 12.916 12.837 1.00 51.84 191 LEU A N 1
ATOM 1573 C CA . LEU A 1 191 ? -2.161 11.802 13.104 1.00 51.84 191 LEU A CA 1
ATOM 1574 C C . LEU A 1 191 ? -0.912 11.864 12.210 1.00 51.84 191 LEU A C 1
ATOM 1576 O O . LEU A 1 191 ? -1.022 11.994 10.978 1.00 51.84 191 LEU A O 1
#

Nearest PDB structures (foldseek):
  8tn1-assembly1_B  TM=3.424E-01  e=7.764E-01  synthetic construct
  5oob-assembly4_I  TM=2.133E-01  e=5.058E+00  Homo sapiens

Solvent-accessible surface area (backbone atoms only — not comparable to full-atom values): 10988 Å² total; per-residue (Å²): 143,80,85,83,75,87,78,79,86,75,83,82,92,72,90,70,53,64,67,60,53,53,49,51,52,52,70,76,58,68,65,31,37,30,57,55,36,41,54,52,18,50,54,24,42,54,51,14,53,50,30,49,52,51,21,62,75,68,73,37,73,84,28,52,62,58,19,51,53,25,43,48,52,16,44,53,29,44,43,49,16,57,55,37,64,88,42,76,87,28,62,51,72,66,47,36,54,74,69,69,56,87,71,85,76,82,45,47,45,68,45,51,72,63,27,55,66,73,55,51,54,45,32,45,50,37,35,22,67,76,67,75,50,88,69,52,67,69,56,52,41,53,61,39,46,66,51,41,64,49,66,69,60,51,84,44,65,90,77,58,90,69,88,76,79,75,60,62,66,60,52,49,51,52,42,49,17,48,51,51,40,51,54,53,55,33,54,74,69,79,92

Foldseek 3Di:
DDDPDDDPDDPDDDPPPVVVVVVVVCVVDPFAPLVVLLVQLVVLVVQLVVLVVVCVVVVNCVSVLSNLQSLLSSLLSLLLSQLCVVPRPHRDPVSCVVVVHDSPDSQNLVSLVSGDVVLLVQLQVLLCVVVVHDDDSVVLSVLSRLSRVVNPPSVCVVPDPPPSDDPPVSSVSSSCSSSVSSVVVCVVVVD

Sequence (191 aa):
MIFSCFQVTLRSEKKVDLFLLMREITMTNPLPMYRKIFNQAKYYSEAAELLYKTGSNEGNASYIPGYILCSSFCIELLLKCLILIRNDDIFTKDDVKAKGIKIDDHVYSELFDKIDQTFQDRIVQTYNDLFNETITKDQYINLLSLGNKHFIEWRYIYEHNDEKNVDIEIQVKITNSLGKCIEDILKEHGL

pLDDT: mean 83.27, std 18.46, range [29.69, 98.5]

Secondary structure (DSSP, 8-state):
-----------SS----HHHHHHHHHHHSPPPHHHHHHHHHHHHHHHHHHHHHHHHHHT-GGGHHHHHHHHHHHHHHHHHHHHHTT-TT--SHHHHHHTT-------HHHHHHTS-HHHHHHHHHHHHHHHT----HHHHHHHHHHHHHHHHHTTTTTT--S-----HHHHHHHHHHHHHHHHHHHHHTT-

Radius of gyration: 19.34 Å; Cα contacts (8 Å, |Δi|>4): 167; chains: 1; bounding box: 49×39×48 Å

Mean predicted aligned error: 8.83 Å